Protein AF-A0A914K2A3-F1 (afdb_monomer)

pLDDT: mean 73.31, std 17.25, range [40.5, 98.62]

Foldseek 3Di:
DDDDDDDDDDDPDDDPDPPDPDDDPDPDDPPDPPDPDPPPPDPDDDDDDDDPDPDDPDPPDDPPPPDPDPPPDDDDPDDDDDDDPPPPDDPPPPPDPPDPPPPPPDDPPPPPPPPPCPPVNVVVVVVVVVVVVVVVVCVVCVVVVVVVVVVVVVVVVVVVVVVVVVVVVCVVPDDPVVVVVVVVVVVVDDQQVQADPVRHHNDQDPPNVDPVCVVVVHDPVPDDPPCVPPDDPVVVVVVVVVVVVCCVVPVDDPDPDDDD

Solvent-accessible surface area (backbone atoms only — not comparable to full-atom values): 17889 Å² total; per-residue (Å²): 138,86,84,84,78,87,82,82,81,80,84,82,76,86,83,80,81,77,83,73,80,82,75,79,79,78,87,76,76,81,84,71,80,86,71,82,81,76,79,79,76,78,79,77,78,84,78,81,90,78,80,87,75,90,83,74,96,63,86,80,79,68,83,77,72,89,64,77,80,81,77,81,73,77,89,66,93,68,85,76,84,80,77,75,84,81,81,78,85,72,88,72,74,82,75,72,79,87,64,78,82,68,79,83,68,72,78,68,85,80,66,79,68,78,82,73,66,51,77,66,54,52,49,50,51,51,51,51,50,52,52,51,54,50,49,57,47,46,67,74,44,40,68,62,52,51,53,50,52,51,51,53,50,52,52,52,51,51,52,52,51,51,54,50,51,50,53,51,48,55,59,74,70,57,50,69,68,59,53,51,51,54,50,51,49,61,70,67,55,58,69,74,82,43,40,38,98,85,71,45,81,50,72,82,51,79,76,73,78,43,56,69,46,65,75,72,70,47,57,95,85,64,77,77,62,86,62,71,87,56,66,54,73,71,52,43,52,51,50,51,49,53,50,50,53,47,45,69,74,64,50,75,73,75,81,76,80,82,87,127

Sequence (260 aa):
MQRIIPSVARYSGPMIASRIAASTPLNQQPMIPNVPFQQNRIIEPPIPSSSSFPGVNNPIHLPTVDKPVKVYSFPTPDKVVMEAPTILNLIIEKIEPVQPITPINDPNRNVVIPVYAGPRMLTIRRKKMKKHKRRKRFDRDYFKYQKYHRQKKIKAEKLFRAKMNEMMQTLETFDPMEHVKSTIQRAKQEWSTNLTVSGKKKYPHWSELMALEELYGIEPNDYIEKSAGLPDEEIAHQIAQKRQEYLLKYSLKPKSDKTS

Secondary structure (DSSP, 8-state):
-PPPPPP---------------PPP------------------PPPPP-----S-------PPP--S---------SS----PPP---S---------------PPP-TT--------HHHHHHHHHHHHHHHHHHHHHHTHHHHHHHHHHHHHHHHHHHHHHHHHHHHHHHT--HHHHHHHHHHHHH--GGGGB-TTSSB-PPPHHHHS-HHHHHT--TTS---TTTTSPPHHHHHHHHHHHHHHHHHHSPPP------

Mean predicted aligned error: 23.3 Å

Radius of gyration: 47.18 Å; Cα contacts (8 Å, |Δi|>4): 22; chains: 1; bounding box: 108×109×98 Å

Structure (mmCIF, N/CA/C/O backbone):
data_AF-A0A914K2A3-F1
#
_entry.id   AF-A0A914K2A3-F1
#
loop_
_atom_site.group_PDB
_atom_site.id
_atom_site.type_symbol
_atom_site.label_atom_id
_atom_site.label_alt_id
_atom_site.label_comp_id
_atom_site.label_asym_id
_atom_site.label_entity_id
_atom_site.label_seq_id
_atom_site.pdbx_PDB_ins_code
_atom_site.Cartn_x
_atom_site.Cartn_y
_atom_site.Cartn_z
_atom_site.occupancy
_atom_site.B_iso_or_equiv
_atom_site.auth_seq_id
_atom_site.auth_comp_id
_atom_site.auth_asym_id
_atom_site.auth_atom_id
_atom_site.pdbx_PDB_model_num
ATOM 1 N N . MET A 1 1 ? 38.277 44.915 -5.604 1.00 48.03 1 MET A N 1
ATOM 2 C CA . MET A 1 1 ? 37.321 44.128 -4.792 1.00 48.03 1 MET A CA 1
ATOM 3 C C . MET A 1 1 ? 37.715 42.656 -4.853 1.00 48.03 1 MET A C 1
ATOM 5 O O . MET A 1 1 ? 37.348 41.967 -5.796 1.00 48.03 1 MET A O 1
ATOM 9 N N . GLN A 1 2 ? 38.547 42.201 -3.914 1.00 40.50 2 GLN A N 1
ATOM 10 C CA . GLN A 1 2 ? 39.019 40.812 -3.857 1.00 40.50 2 GLN A CA 1
ATOM 11 C C . GLN A 1 2 ? 38.007 39.966 -3.070 1.00 40.50 2 GLN A C 1
ATOM 13 O O . GLN A 1 2 ? 37.587 40.358 -1.984 1.00 40.50 2 GLN A O 1
ATOM 18 N N . ARG A 1 3 ? 37.569 38.840 -3.646 1.00 48.09 3 ARG A N 1
ATOM 19 C CA . ARG A 1 3 ? 36.612 37.917 -3.020 1.00 48.09 3 ARG A CA 1
ATOM 20 C C . ARG A 1 3 ? 37.365 36.923 -2.139 1.00 48.09 3 ARG A C 1
ATOM 22 O O . ARG A 1 3 ? 38.180 36.151 -2.632 1.00 48.09 3 ARG A O 1
ATOM 29 N N . ILE A 1 4 ? 37.060 36.954 -0.847 1.00 54.22 4 ILE A N 1
ATOM 30 C CA . ILE A 1 4 ? 37.539 36.014 0.168 1.00 54.22 4 ILE A CA 1
ATOM 31 C C . ILE A 1 4 ? 36.741 34.709 0.020 1.00 54.22 4 ILE A C 1
ATOM 33 O O . ILE A 1 4 ? 35.512 34.724 0.063 1.00 54.22 4 ILE A O 1
ATOM 37 N N . ILE A 1 5 ? 37.433 33.586 -0.176 1.00 52.53 5 ILE A N 1
ATOM 38 C CA . ILE A 1 5 ? 36.847 32.237 -0.191 1.00 52.53 5 ILE A CA 1
ATOM 39 C C . ILE A 1 5 ? 36.978 31.658 1.227 1.00 52.53 5 ILE A C 1
ATOM 41 O O . ILE A 1 5 ? 38.092 31.652 1.754 1.00 52.53 5 ILE A O 1
ATOM 45 N N . PRO A 1 6 ? 35.905 31.156 1.867 1.00 56.41 6 PRO A N 1
ATOM 46 C CA . PRO A 1 6 ? 36.026 30.531 3.176 1.00 56.41 6 PRO A CA 1
ATOM 47 C C . PRO A 1 6 ? 36.656 29.134 3.072 1.00 56.41 6 PRO A C 1
ATOM 49 O O . PRO A 1 6 ? 36.220 28.271 2.310 1.00 56.41 6 PRO A O 1
ATOM 52 N N . SER A 1 7 ? 37.699 28.936 3.877 1.00 53.06 7 SER A N 1
ATOM 53 C CA . SER A 1 7 ? 38.401 27.675 4.111 1.00 53.06 7 SER A CA 1
ATOM 54 C C . SER A 1 7 ? 37.490 26.673 4.829 1.00 53.06 7 SER A C 1
ATOM 56 O O . SER A 1 7 ? 36.995 26.940 5.923 1.00 53.06 7 SER A O 1
ATOM 58 N N . VAL A 1 8 ? 37.268 25.507 4.218 1.00 56.03 8 VAL A N 1
ATOM 59 C CA . VAL A 1 8 ? 36.533 24.391 4.828 1.00 56.03 8 VAL A CA 1
ATOM 60 C C . VAL A 1 8 ? 37.497 23.604 5.715 1.00 56.03 8 VAL A C 1
ATOM 62 O O . VAL A 1 8 ? 38.322 22.828 5.226 1.00 56.03 8 VAL A O 1
ATOM 65 N N . ALA A 1 9 ? 37.388 23.804 7.027 1.00 50.78 9 ALA A N 1
ATOM 66 C CA . ALA A 1 9 ? 38.114 23.037 8.030 1.00 50.78 9 ALA A CA 1
ATOM 67 C C . ALA A 1 9 ? 37.694 21.556 7.980 1.00 50.78 9 ALA A C 1
ATOM 69 O O . ALA A 1 9 ? 36.541 21.203 8.232 1.00 50.78 9 ALA A O 1
ATOM 70 N N . ARG A 1 10 ? 38.641 20.672 7.650 1.00 48.97 10 ARG A N 1
ATOM 71 C CA . ARG A 1 10 ? 38.468 19.218 7.754 1.00 48.97 10 ARG A CA 1
ATOM 72 C C . ARG A 1 10 ? 38.681 18.815 9.211 1.00 48.97 10 ARG A C 1
ATOM 74 O O . ARG A 1 10 ? 39.816 18.740 9.669 1.00 48.97 10 ARG A O 1
ATOM 81 N N . TYR A 1 11 ? 37.597 18.543 9.930 1.00 49.47 11 TYR A N 1
ATOM 82 C CA . TYR A 1 11 ? 37.664 17.889 11.235 1.00 49.47 11 TYR A CA 1
ATOM 83 C C . TYR A 1 11 ? 38.095 16.426 11.051 1.00 49.47 11 TYR A C 1
ATOM 85 O O . TYR A 1 11 ? 37.326 15.583 10.592 1.00 49.47 11 TYR A O 1
ATOM 93 N N . SER A 1 12 ? 39.347 16.138 11.400 1.00 52.47 12 SER A N 1
ATOM 94 C CA . SER A 1 12 ? 39.877 14.791 11.615 1.00 52.47 12 SER A CA 1
ATOM 95 C C . SER A 1 12 ? 39.600 14.400 13.067 1.00 52.47 12 SER A C 1
ATOM 97 O O . SER A 1 12 ? 40.380 14.728 13.958 1.00 52.47 12 SER A O 1
ATOM 99 N N . GLY A 1 13 ? 38.469 13.741 13.319 1.00 56.50 13 GLY A N 1
ATOM 100 C CA . GLY A 1 13 ? 38.180 13.142 14.623 1.00 56.50 13 GLY A CA 1
ATOM 101 C C . GLY A 1 13 ? 38.963 11.834 14.834 1.00 56.50 13 GLY A C 1
ATOM 102 O O . GLY A 1 13 ? 39.158 11.090 13.869 1.00 56.50 13 GLY A O 1
ATOM 103 N N . PRO A 1 14 ? 39.412 11.525 16.064 1.00 54.81 14 PRO A N 1
ATOM 104 C CA . PRO A 1 14 ? 40.130 10.289 16.362 1.00 54.81 14 PRO A CA 1
ATOM 105 C C . PRO A 1 14 ? 39.207 9.063 16.261 1.00 54.81 14 PRO A C 1
ATOM 107 O O . PRO A 1 14 ? 38.157 8.989 16.898 1.00 54.81 14 PRO A O 1
ATOM 110 N N . MET A 1 15 ? 39.629 8.082 15.460 1.00 47.62 15 MET A N 1
ATOM 111 C CA . MET A 1 15 ? 39.035 6.746 15.378 1.00 47.62 15 MET A CA 1
ATOM 112 C C . MET A 1 15 ? 39.287 5.995 16.691 1.00 47.62 15 MET A C 1
ATOM 114 O O . MET A 1 15 ? 40.363 5.437 16.902 1.00 47.62 15 MET A O 1
ATOM 118 N N . ILE A 1 16 ? 38.293 5.962 17.577 1.00 51.97 16 ILE A N 1
ATOM 119 C CA . ILE A 1 16 ? 38.290 5.055 18.727 1.00 51.97 16 ILE A CA 1
ATOM 120 C C . ILE A 1 16 ? 37.972 3.654 18.195 1.00 51.97 16 ILE A C 1
ATOM 122 O O . ILE A 1 16 ? 36.828 3.330 17.877 1.00 51.97 16 ILE A O 1
ATOM 126 N N . ALA A 1 17 ? 39.008 2.828 18.062 1.00 49.53 17 ALA A N 1
ATOM 127 C CA . ALA A 1 17 ? 38.882 1.415 17.744 1.00 49.53 17 ALA A CA 1
ATOM 128 C C . ALA A 1 17 ? 38.359 0.654 18.973 1.00 49.53 17 ALA A C 1
ATOM 130 O O . ALA A 1 17 ? 39.128 0.217 19.829 1.00 49.53 17 ALA A O 1
ATOM 131 N N . SER A 1 18 ? 37.042 0.478 19.068 1.00 50.53 18 SER A N 1
ATOM 132 C CA . SER A 1 18 ? 36.443 -0.477 19.997 1.00 50.53 18 SER A CA 1
ATOM 133 C C . SER A 1 18 ? 36.686 -1.901 19.483 1.00 50.53 18 SER A C 1
ATOM 135 O O . SER A 1 18 ? 36.035 -2.389 18.560 1.00 50.53 18 SER A O 1
ATOM 137 N N . ARG A 1 19 ? 37.665 -2.583 20.090 1.00 45.19 19 ARG A N 1
ATOM 138 C CA . ARG A 1 19 ? 37.819 -4.041 20.005 1.00 45.19 19 ARG A CA 1
ATOM 139 C C . ARG A 1 19 ? 36.592 -4.691 20.643 1.00 45.19 19 ARG A C 1
ATOM 141 O O . ARG A 1 19 ? 36.526 -4.837 21.858 1.00 45.19 19 ARG A O 1
ATOM 148 N N . ILE A 1 20 ? 35.627 -5.088 19.823 1.00 51.78 20 ILE A N 1
ATOM 149 C CA . ILE A 1 20 ? 34.597 -6.043 20.227 1.00 51.78 20 ILE A CA 1
ATOM 150 C C . ILE A 1 20 ? 35.220 -7.428 20.060 1.00 51.78 20 ILE A C 1
ATOM 152 O O . ILE A 1 20 ? 35.544 -7.844 18.947 1.00 51.78 20 ILE A O 1
ATOM 156 N N . ALA A 1 21 ? 35.448 -8.103 21.185 1.00 45.72 21 ALA A N 1
ATOM 157 C CA . ALA A 1 21 ? 35.833 -9.503 21.216 1.00 45.72 21 ALA A CA 1
ATOM 158 C C . ALA A 1 21 ? 34.795 -10.322 20.436 1.00 45.72 21 ALA A C 1
ATOM 160 O O . ALA A 1 21 ? 33.598 -10.253 20.715 1.00 45.72 21 ALA A O 1
ATOM 161 N N . ALA A 1 22 ? 35.256 -11.063 19.431 1.00 43.94 22 ALA A N 1
ATOM 162 C CA . ALA A 1 22 ? 34.427 -11.985 18.677 1.00 43.94 22 ALA A CA 1
ATOM 163 C C . ALA A 1 22 ? 34.016 -13.142 19.598 1.00 43.94 22 ALA A C 1
ATOM 165 O O . ALA A 1 22 ? 34.792 -14.066 19.829 1.00 43.94 22 ALA A O 1
ATOM 166 N N . SER A 1 23 ? 32.799 -13.082 20.138 1.00 52.91 23 SER A N 1
ATOM 167 C CA . SER A 1 23 ? 32.126 -14.265 20.655 1.00 52.91 23 SER A CA 1
ATOM 168 C C . SER A 1 23 ? 31.687 -15.112 19.463 1.00 52.91 23 SER A C 1
ATOM 170 O O . SER A 1 23 ? 30.941 -14.683 18.582 1.00 52.91 23 SER A O 1
ATOM 172 N N . THR A 1 24 ? 32.227 -16.321 19.405 1.00 62.53 24 THR A N 1
ATOM 173 C CA . THR A 1 24 ? 31.895 -17.361 18.438 1.00 62.53 24 THR A CA 1
ATOM 174 C C . THR A 1 24 ? 30.378 -17.599 18.433 1.00 62.53 24 THR A C 1
ATOM 176 O O . THR A 1 24 ? 29.827 -17.930 19.485 1.00 62.53 24 THR A O 1
ATOM 179 N N . PRO A 1 25 ? 29.665 -17.459 17.300 1.00 53.22 25 PRO A N 1
ATOM 180 C CA . PRO A 1 25 ? 28.264 -17.847 17.250 1.00 53.22 25 PRO A CA 1
ATOM 181 C C . PRO A 1 25 ? 28.166 -19.375 17.284 1.00 53.22 25 PRO A C 1
ATOM 183 O O . PRO A 1 25 ? 28.651 -20.071 16.391 1.00 53.22 25 PRO A O 1
ATOM 186 N N . LEU A 1 26 ? 27.532 -19.887 18.339 1.00 52.94 26 LEU A N 1
ATOM 187 C CA . LEU A 1 26 ? 27.106 -21.274 18.467 1.00 52.94 26 LEU A CA 1
ATOM 188 C C . LEU A 1 26 ? 26.224 -21.629 17.259 1.00 52.94 26 LEU A C 1
ATOM 190 O O . LEU A 1 26 ? 25.154 -21.053 17.060 1.00 52.94 26 LEU A O 1
ATOM 194 N N . ASN A 1 27 ? 26.708 -22.557 16.436 1.00 55.44 27 ASN A N 1
ATOM 195 C CA . ASN A 1 27 ? 26.042 -23.081 15.249 1.00 55.44 27 ASN A CA 1
ATOM 196 C C . ASN A 1 27 ? 24.817 -23.917 15.659 1.00 55.44 27 ASN A C 1
ATOM 198 O O . ASN A 1 27 ? 24.881 -25.142 15.725 1.00 55.44 27 ASN A O 1
ATOM 202 N N . GLN A 1 28 ? 23.704 -23.254 15.969 1.00 53.69 28 GLN A N 1
ATOM 203 C CA . GLN A 1 28 ? 22.401 -23.902 16.072 1.00 53.69 28 GLN A CA 1
ATOM 204 C C . GLN A 1 28 ? 21.808 -23.996 14.666 1.00 53.69 28 GLN A C 1
ATOM 206 O O . GLN A 1 28 ? 21.237 -23.043 14.134 1.00 53.69 28 GLN A O 1
ATOM 211 N N . GLN A 1 29 ? 21.991 -25.158 14.042 1.00 63.22 29 GLN A N 1
ATOM 212 C CA . GLN A 1 29 ? 21.246 -25.539 12.848 1.00 63.22 29 GLN A CA 1
ATOM 213 C C . GLN A 1 29 ? 19.747 -25.552 13.191 1.00 63.22 29 GLN A C 1
ATOM 215 O O . GLN A 1 29 ? 19.367 -26.174 14.187 1.00 63.22 29 GLN A O 1
ATOM 220 N N . PRO A 1 30 ? 18.872 -24.908 12.400 1.00 56.69 30 PRO A N 1
ATOM 221 C CA . PRO A 1 30 ? 17.440 -25.079 12.573 1.00 56.69 30 PRO A CA 1
ATOM 222 C C . PRO A 1 30 ? 17.082 -26.528 12.227 1.00 56.69 30 PRO A C 1
ATOM 224 O O . PRO A 1 30 ? 17.201 -26.954 11.078 1.00 56.69 30 PRO A O 1
ATOM 227 N N . MET A 1 31 ? 16.651 -27.289 13.234 1.00 46.38 31 MET A N 1
ATOM 228 C CA . MET A 1 31 ? 16.014 -28.592 13.061 1.00 46.38 31 MET A CA 1
ATOM 229 C C . MET A 1 31 ? 14.707 -28.383 12.293 1.00 46.38 31 MET A C 1
ATOM 231 O O . MET A 1 31 ? 13.667 -28.078 12.871 1.00 46.38 31 MET A O 1
ATOM 235 N N . ILE A 1 32 ? 14.767 -28.495 10.969 1.00 58.53 32 ILE A N 1
ATOM 236 C CA . ILE A 1 32 ? 13.571 -28.610 10.139 1.00 58.53 32 ILE A CA 1
ATOM 237 C C . ILE A 1 32 ? 13.022 -30.025 10.378 1.00 58.53 32 ILE A C 1
ATOM 239 O O . ILE A 1 32 ? 13.755 -30.989 10.139 1.00 58.53 32 ILE A O 1
ATOM 243 N N . PRO A 1 33 ? 11.773 -30.195 10.846 1.00 57.12 33 PRO A N 1
ATOM 244 C CA . PRO A 1 33 ? 11.170 -31.515 10.923 1.00 57.12 33 PRO A CA 1
ATOM 245 C C . PRO A 1 33 ? 11.050 -32.098 9.510 1.00 57.12 33 PRO A C 1
ATOM 247 O O . PRO A 1 33 ? 10.476 -31.485 8.609 1.00 57.12 33 PRO A O 1
ATOM 250 N N . ASN A 1 34 ? 11.626 -33.285 9.327 1.00 59.97 34 ASN A N 1
ATOM 251 C CA . ASN A 1 34 ? 11.532 -34.083 8.113 1.00 59.97 34 ASN A CA 1
ATOM 252 C C . ASN A 1 34 ? 10.078 -34.543 7.934 1.00 59.97 34 ASN A C 1
ATOM 254 O O . ASN A 1 34 ? 9.659 -35.535 8.527 1.00 59.97 34 ASN A O 1
ATOM 258 N N . VAL A 1 35 ? 9.288 -33.793 7.165 1.00 61.09 35 VAL A N 1
ATOM 259 C CA . VAL A 1 35 ? 7.932 -34.206 6.795 1.00 61.09 35 VAL A CA 1
ATOM 260 C C . VAL A 1 35 ? 8.059 -35.157 5.602 1.00 61.09 35 VAL A C 1
ATOM 262 O O . VAL A 1 35 ? 8.525 -34.719 4.546 1.00 61.09 35 VAL A O 1
ATOM 265 N N . PRO A 1 36 ? 7.691 -36.446 5.722 1.00 55.69 36 PRO A N 1
ATOM 266 C CA . PRO A 1 36 ? 7.741 -37.361 4.594 1.00 55.69 36 PRO A CA 1
ATOM 267 C C . PRO A 1 36 ? 6.800 -36.859 3.497 1.00 55.69 36 PRO A C 1
ATOM 269 O O . PRO A 1 36 ? 5.596 -36.700 3.698 1.00 55.69 36 PRO A O 1
ATOM 272 N N . PHE A 1 37 ? 7.379 -36.589 2.330 1.00 49.50 37 PHE A N 1
ATOM 273 C CA . PHE A 1 37 ? 6.668 -36.205 1.120 1.00 49.50 37 PHE A CA 1
ATOM 274 C C . PHE A 1 37 ? 5.779 -37.376 0.682 1.00 49.50 37 PHE A C 1
ATOM 276 O O . PHE A 1 37 ? 6.250 -38.331 0.064 1.00 49.50 37 PHE A O 1
ATOM 283 N N . GLN A 1 38 ? 4.495 -37.331 1.040 1.00 58.59 38 GLN A N 1
ATOM 284 C CA . GLN A 1 38 ? 3.524 -38.301 0.552 1.00 58.59 38 GLN A CA 1
ATOM 285 C C . GLN A 1 38 ? 3.292 -38.046 -0.938 1.00 58.59 38 GLN A C 1
ATOM 287 O O . GLN A 1 38 ? 2.712 -37.038 -1.343 1.00 58.59 38 GLN A O 1
ATOM 292 N N . GLN A 1 39 ? 3.795 -38.959 -1.766 1.00 58.12 39 GLN A N 1
ATOM 293 C CA . GLN A 1 39 ? 3.470 -39.013 -3.182 1.00 58.12 39 GLN A CA 1
ATOM 294 C C . GLN A 1 39 ? 1.996 -39.400 -3.312 1.00 58.12 39 GLN A C 1
ATOM 296 O O . GLN A 1 39 ? 1.650 -40.581 -3.307 1.00 58.12 39 GLN A O 1
ATOM 301 N N . ASN A 1 40 ? 1.126 -38.400 -3.428 1.00 54.12 40 ASN A N 1
ATOM 302 C CA . ASN A 1 40 ? -0.243 -38.607 -3.874 1.00 54.12 40 ASN A CA 1
ATOM 303 C C . ASN A 1 40 ? -0.185 -39.222 -5.277 1.00 54.12 40 ASN A C 1
ATOM 305 O O . ASN A 1 40 ? 0.080 -38.529 -6.261 1.00 54.12 40 ASN A O 1
ATOM 309 N N . ARG A 1 41 ? -0.385 -40.542 -5.361 1.00 48.75 41 ARG A N 1
ATOM 310 C CA . ARG A 1 41 ? -0.614 -41.241 -6.624 1.00 48.75 41 ARG A CA 1
ATOM 311 C C . ARG A 1 41 ? -1.894 -40.674 -7.223 1.00 48.75 41 ARG A C 1
ATOM 313 O O . ARG A 1 41 ? -2.982 -40.904 -6.705 1.00 48.75 41 ARG A O 1
ATOM 320 N N . ILE A 1 42 ? -1.744 -39.909 -8.296 1.00 53.16 42 ILE A N 1
ATOM 321 C CA . ILE A 1 42 ? -2.852 -39.535 -9.166 1.00 53.16 42 ILE A CA 1
ATOM 322 C C . ILE A 1 42 ? -3.362 -40.849 -9.762 1.00 53.16 42 ILE A C 1
ATOM 324 O O . ILE A 1 42 ? -2.646 -41.520 -10.499 1.00 53.16 42 ILE A O 1
ATOM 328 N N . ILE A 1 43 ? -4.563 -41.254 -9.360 1.00 58.19 43 ILE A N 1
ATOM 329 C CA . ILE A 1 43 ? -5.281 -42.369 -9.971 1.00 58.19 43 ILE A CA 1
ATOM 330 C C . ILE A 1 43 ? -5.751 -41.851 -11.331 1.00 58.19 43 ILE A C 1
ATOM 332 O O . ILE A 1 43 ? -6.657 -41.022 -11.397 1.00 58.19 43 ILE A O 1
ATOM 336 N N . GLU A 1 44 ? -5.086 -42.271 -12.405 1.00 59.09 44 GLU A N 1
ATOM 337 C CA . GLU A 1 44 ? -5.575 -42.011 -13.758 1.00 59.09 44 GLU A CA 1
ATOM 338 C C . GLU A 1 44 ? -6.864 -42.819 -13.991 1.00 59.09 44 GLU A C 1
ATOM 340 O O . GLU A 1 44 ? -6.910 -44.007 -13.651 1.00 59.09 44 GLU A O 1
ATOM 345 N N . PRO A 1 45 ? -7.932 -42.206 -14.531 1.00 69.56 45 PRO A N 1
ATOM 346 C CA . PRO A 1 45 ? -9.147 -42.934 -14.863 1.00 69.56 45 PRO A CA 1
ATOM 347 C C . PRO A 1 45 ? -8.890 -43.911 -16.025 1.00 69.56 45 PRO A C 1
ATOM 349 O O . PRO A 1 45 ? -8.103 -43.603 -16.924 1.00 69.56 45 PRO A O 1
ATOM 352 N N . PRO A 1 46 ? -9.561 -45.077 -16.044 1.00 61.56 46 PRO A N 1
ATOM 353 C CA . PRO A 1 46 ? -9.387 -46.065 -17.099 1.00 61.56 46 PRO A CA 1
ATOM 354 C C . PRO A 1 46 ? -9.810 -45.489 -18.454 1.00 61.56 46 PRO A C 1
ATOM 356 O O . PRO A 1 46 ? -10.922 -44.988 -18.622 1.00 61.56 46 PRO A O 1
ATOM 359 N N . ILE A 1 47 ? -8.902 -45.575 -19.425 1.00 59.62 47 ILE A N 1
ATOM 360 C CA . ILE A 1 47 ? -9.147 -45.219 -20.822 1.00 59.62 47 ILE A CA 1
ATOM 361 C C . ILE A 1 47 ? -10.213 -46.184 -21.371 1.00 59.62 47 ILE A C 1
ATOM 363 O O . ILE A 1 47 ? -10.001 -47.398 -21.309 1.00 59.62 47 ILE A O 1
ATOM 367 N N . PRO A 1 48 ? -11.345 -45.701 -21.915 1.00 55.78 48 PRO A N 1
ATOM 368 C CA . PRO A 1 48 ? -12.322 -46.572 -22.547 1.00 55.78 48 PRO A CA 1
ATOM 369 C C . PRO A 1 48 ? -11.736 -47.165 -23.833 1.00 55.78 48 PRO A C 1
ATOM 371 O O . PRO A 1 48 ? -11.425 -46.465 -24.797 1.00 55.78 48 PRO A O 1
ATOM 374 N N . SER A 1 49 ? -11.608 -48.485 -23.846 1.00 54.81 49 SER A N 1
ATOM 375 C CA . SER A 1 49 ? -11.342 -49.289 -25.028 1.00 54.81 49 SER A CA 1
ATOM 376 C C . SER A 1 49 ? -12.579 -49.314 -25.928 1.00 54.81 49 SER A C 1
ATOM 378 O O . SER A 1 49 ? -13.488 -50.107 -25.720 1.00 54.81 49 SER A O 1
ATOM 380 N N . SER A 1 50 ? -12.629 -48.461 -26.953 1.00 54.16 50 SER A N 1
ATOM 381 C CA . SER A 1 50 ? -13.327 -48.791 -28.207 1.00 54.16 50 SER A CA 1
ATOM 382 C C . SER A 1 50 ? -13.044 -47.779 -29.317 1.00 54.16 50 SER A C 1
ATOM 384 O O . SER A 1 50 ? -13.287 -46.583 -29.200 1.00 54.16 50 SER A O 1
ATOM 386 N N . SER A 1 51 ? -12.553 -48.282 -30.442 1.00 47.72 51 SER A N 1
ATOM 387 C CA . SER A 1 51 ? -13.108 -47.971 -31.764 1.00 47.72 51 SER A CA 1
ATOM 388 C C . SER A 1 51 ? -12.470 -48.924 -32.767 1.00 47.72 51 SER A C 1
ATOM 390 O O . SER A 1 51 ? -11.471 -48.640 -33.420 1.00 47.72 51 SER A O 1
ATOM 392 N N . SER A 1 52 ? -13.060 -50.113 -32.861 1.00 48.84 52 SER A N 1
ATOM 393 C CA . SER A 1 52 ? -12.966 -50.931 -34.062 1.00 48.84 52 SER A CA 1
ATOM 394 C C . SER A 1 52 ? -13.633 -50.153 -35.198 1.00 48.84 52 SER A C 1
ATOM 396 O O . SER A 1 52 ? -14.858 -50.158 -35.321 1.00 48.84 52 SER A O 1
ATOM 398 N N . PHE A 1 53 ? -12.839 -49.440 -35.993 1.00 48.66 53 PHE A N 1
ATOM 399 C CA . PHE A 1 53 ? -13.301 -48.900 -37.264 1.00 48.66 53 PHE A CA 1
ATOM 400 C C . PHE A 1 53 ? -13.528 -50.070 -38.232 1.00 48.66 53 PHE A C 1
ATOM 402 O O . PHE A 1 53 ? -12.590 -50.830 -38.488 1.00 48.66 53 PHE A O 1
ATOM 409 N N . PRO A 1 54 ? -14.745 -50.258 -38.769 1.00 47.22 54 PRO A N 1
ATOM 410 C CA . PRO A 1 54 ? -14.971 -51.250 -39.801 1.00 47.22 54 PRO A CA 1
ATOM 411 C C . PRO A 1 54 ? -14.404 -50.719 -41.121 1.00 47.22 54 PRO A C 1
ATOM 413 O O . PRO A 1 54 ? -14.907 -49.746 -41.677 1.00 47.22 54 PRO A O 1
ATOM 416 N N . GLY A 1 55 ? -13.363 -51.383 -41.624 1.00 57.97 55 GLY A N 1
ATOM 417 C CA . GLY A 1 55 ? -12.972 -51.291 -43.029 1.00 57.97 55 GLY A CA 1
ATOM 418 C C . GLY A 1 55 ? -11.662 -50.570 -43.320 1.00 57.97 55 GLY A C 1
ATOM 419 O O . GLY A 1 55 ? -11.692 -49.530 -43.956 1.00 57.97 55 GLY A O 1
ATOM 420 N N . VAL A 1 56 ? -10.523 -51.181 -42.967 1.00 51.38 56 VAL A N 1
ATOM 421 C CA . VAL A 1 56 ? -9.287 -51.146 -43.780 1.00 51.38 56 VAL A CA 1
ATOM 422 C C . VAL A 1 56 ? -8.498 -52.439 -43.507 1.00 51.38 56 VAL A C 1
ATOM 424 O O . VAL A 1 56 ? -7.567 -52.459 -42.710 1.00 51.38 56 VAL A O 1
ATOM 427 N N . ASN A 1 57 ? -8.866 -53.545 -44.160 1.00 54.53 57 ASN A N 1
ATOM 428 C CA . ASN A 1 57 ? -8.065 -54.780 -44.174 1.00 54.53 57 ASN A CA 1
ATOM 429 C C . ASN A 1 57 ? -6.959 -54.700 -45.237 1.00 54.53 57 ASN A C 1
ATOM 431 O O . ASN A 1 57 ? -6.861 -55.567 -46.097 1.00 54.53 57 ASN A O 1
ATOM 435 N N . ASN A 1 58 ? -6.129 -53.659 -45.182 1.00 61.00 58 ASN A N 1
ATOM 436 C CA . ASN A 1 58 ? -4.874 -53.630 -45.926 1.00 61.00 58 ASN A CA 1
ATOM 437 C C . ASN A 1 58 ? -3.738 -53.551 -44.904 1.00 61.00 58 ASN A C 1
ATOM 439 O O . ASN A 1 58 ? -3.628 -52.529 -44.220 1.00 61.00 58 ASN A O 1
ATOM 443 N N . PRO A 1 59 ? -2.902 -54.595 -44.757 1.00 66.06 59 PRO A N 1
ATOM 444 C CA . PRO A 1 59 ? -1.721 -54.500 -43.915 1.00 66.06 59 PRO A CA 1
ATOM 445 C C . PRO A 1 59 ? -0.808 -53.418 -44.497 1.00 66.06 59 PRO A C 1
ATOM 447 O O . PRO A 1 59 ? -0.280 -53.548 -45.601 1.00 66.06 59 PRO A O 1
ATOM 450 N N . ILE A 1 60 ? -0.650 -52.319 -43.761 1.00 63.19 60 ILE A N 1
ATOM 451 C CA . ILE A 1 60 ? 0.323 -51.278 -44.081 1.00 63.19 60 ILE A CA 1
ATOM 452 C C . ILE A 1 60 ? 1.707 -51.902 -43.880 1.00 63.19 60 ILE A C 1
ATOM 454 O O . ILE A 1 60 ? 2.203 -51.997 -42.758 1.00 63.19 60 ILE A O 1
ATOM 458 N N . HIS A 1 61 ? 2.325 -52.356 -44.969 1.00 60.03 61 HIS A N 1
ATOM 459 C CA . HIS A 1 61 ? 3.732 -52.734 -44.979 1.00 60.03 61 HIS A CA 1
ATOM 460 C C . HIS A 1 61 ? 4.575 -51.460 -44.893 1.00 60.03 61 HIS A C 1
ATOM 462 O O . HIS A 1 61 ? 4.773 -50.745 -45.874 1.00 60.03 61 HIS A O 1
ATOM 468 N N . LEU A 1 62 ? 5.048 -51.157 -43.687 1.00 64.31 62 LEU A N 1
ATOM 469 C CA . LEU A 1 62 ? 6.098 -50.166 -43.484 1.00 64.31 62 LEU A CA 1
ATOM 470 C C . LEU A 1 62 ? 7.395 -50.701 -44.116 1.00 64.31 62 LEU A C 1
ATOM 472 O O . LEU A 1 62 ? 7.684 -51.890 -43.952 1.00 64.31 62 LEU A O 1
ATOM 476 N N . PRO A 1 63 ? 8.184 -49.865 -44.814 1.00 67.19 63 PRO A N 1
ATOM 477 C CA . PRO A 1 63 ? 9.488 -50.282 -45.311 1.00 67.19 63 PRO A CA 1
ATOM 478 C C . PRO A 1 63 ? 10.333 -50.738 -44.122 1.00 67.19 63 PRO A C 1
ATOM 480 O O . PRO A 1 63 ? 10.563 -49.976 -43.177 1.00 67.19 63 PRO A O 1
ATOM 483 N N . THR A 1 64 ? 10.746 -52.004 -44.146 1.00 60.59 64 THR A N 1
ATOM 484 C CA . THR A 1 64 ? 11.642 -52.568 -43.143 1.00 60.59 64 THR A CA 1
ATOM 485 C C . THR A 1 64 ? 12.916 -51.737 -43.161 1.00 60.59 64 THR A C 1
ATOM 487 O O . THR A 1 64 ? 13.558 -51.559 -44.192 1.00 60.59 64 THR A O 1
ATOM 490 N N . VAL A 1 65 ? 13.243 -51.123 -42.029 1.00 58.72 65 VAL A N 1
ATOM 491 C CA . VAL A 1 65 ? 14.498 -50.397 -41.890 1.00 58.72 65 VAL A CA 1
ATOM 492 C C . VAL A 1 65 ? 15.598 -51.455 -41.847 1.00 58.72 65 VAL A C 1
ATOM 494 O O . VAL A 1 65 ? 15.839 -52.034 -40.795 1.00 58.72 65 VAL A O 1
ATOM 497 N N . ASP A 1 66 ? 16.287 -51.682 -42.968 1.00 61.31 66 ASP A N 1
ATOM 498 C CA . ASP A 1 66 ? 17.439 -52.601 -43.099 1.00 61.31 66 ASP A CA 1
ATOM 499 C C . ASP A 1 66 ? 18.667 -52.182 -42.266 1.00 61.31 66 ASP A C 1
ATOM 501 O O . ASP A 1 66 ? 19.774 -52.694 -42.429 1.00 61.31 66 ASP A O 1
ATOM 505 N N . LYS A 1 67 ? 18.513 -51.206 -41.367 1.00 64.44 67 LYS A N 1
ATOM 506 C CA . LYS A 1 67 ? 19.586 -50.789 -40.473 1.00 64.44 67 LYS A CA 1
ATOM 507 C C . LYS A 1 67 ? 19.524 -51.689 -39.246 1.00 64.44 67 LYS A C 1
ATOM 509 O O . LYS A 1 67 ? 18.534 -51.601 -38.515 1.00 64.44 67 LYS A O 1
ATOM 514 N N . PRO A 1 68 ? 20.555 -52.510 -38.975 1.00 65.50 68 PRO A N 1
ATOM 515 C CA . PRO A 1 68 ? 20.600 -53.247 -37.726 1.00 65.50 68 PRO A CA 1
ATOM 516 C C . PRO A 1 68 ? 20.470 -52.235 -36.588 1.00 65.50 68 PRO A C 1
ATOM 518 O O . PRO A 1 68 ? 21.121 -51.183 -36.599 1.00 65.50 68 PRO A O 1
ATOM 521 N N . VAL A 1 69 ? 19.571 -52.524 -35.644 1.00 64.25 69 VAL A N 1
ATOM 522 C CA . VAL A 1 69 ? 19.380 -51.721 -34.437 1.00 64.25 69 VAL A CA 1
ATOM 523 C C . VAL A 1 69 ? 20.757 -51.521 -33.823 1.00 64.25 69 VAL A C 1
ATOM 525 O O . VAL A 1 69 ? 21.412 -52.479 -33.419 1.00 64.25 69 VAL A O 1
ATOM 528 N N . LYS A 1 70 ? 21.233 -50.275 -33.808 1.00 64.19 70 LYS A N 1
ATOM 529 C CA . LYS A 1 70 ? 22.513 -49.944 -33.197 1.00 64.19 70 LYS A CA 1
ATOM 530 C C . LYS A 1 70 ? 22.311 -50.053 -31.691 1.00 64.19 70 LYS A C 1
ATOM 532 O O . LYS A 1 70 ? 21.864 -49.106 -31.048 1.00 64.19 70 LYS A O 1
ATOM 537 N N . VAL A 1 71 ? 22.544 -51.249 -31.155 1.00 65.38 71 VAL A N 1
ATOM 538 C CA . VAL A 1 71 ? 22.500 -51.511 -29.720 1.00 65.38 71 VAL A CA 1
ATOM 539 C C . VAL A 1 71 ? 23.670 -50.751 -29.110 1.00 65.38 71 VAL A C 1
ATOM 541 O O . VAL A 1 71 ? 24.824 -51.154 -29.220 1.00 65.38 71 VAL A O 1
ATOM 544 N N . TYR A 1 72 ? 23.377 -49.597 -28.519 1.00 66.00 72 TYR A N 1
ATOM 545 C CA . TYR A 1 72 ? 24.339 -48.874 -27.702 1.00 66.00 72 TYR A CA 1
ATOM 546 C C . TYR A 1 72 ? 24.454 -49.608 -26.366 1.00 66.00 72 TYR A C 1
ATOM 548 O O . TYR A 1 72 ? 23.691 -49.347 -25.439 1.00 66.00 72 TYR A O 1
ATOM 556 N N . SER A 1 73 ? 25.380 -50.561 -26.279 1.00 72.00 73 SER A N 1
ATOM 557 C CA . SER A 1 73 ? 25.792 -51.115 -24.992 1.00 72.00 73 SER A CA 1
ATOM 558 C C . SER A 1 73 ? 26.614 -50.070 -24.238 1.00 72.00 73 SER A C 1
ATOM 560 O O . SER A 1 73 ? 27.474 -49.400 -24.815 1.00 72.00 73 SER A O 1
ATOM 562 N N . PHE A 1 74 ? 26.347 -49.922 -22.942 1.00 66.62 74 PHE A N 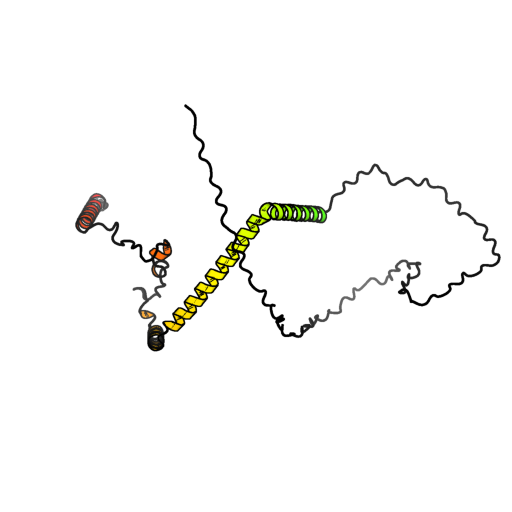1
ATOM 563 C CA . PHE A 1 74 ? 27.177 -49.110 -22.057 1.00 66.62 74 PHE A CA 1
ATOM 564 C C . PHE A 1 74 ? 28.627 -49.629 -22.061 1.00 66.62 74 PHE A C 1
ATOM 566 O O . PHE A 1 74 ? 28.829 -50.834 -22.212 1.00 66.62 74 PHE A O 1
ATOM 573 N N . PRO A 1 75 ? 29.637 -48.751 -21.913 1.00 68.50 75 PRO A N 1
ATOM 574 C CA . PRO A 1 75 ? 31.031 -49.173 -21.870 1.00 68.50 75 PRO A CA 1
ATOM 575 C C . PRO A 1 75 ? 31.266 -50.061 -20.642 1.00 68.50 75 PRO A C 1
ATOM 577 O O . PRO A 1 75 ? 31.208 -49.593 -19.505 1.00 68.50 75 PRO A O 1
ATOM 580 N N . THR A 1 76 ? 31.507 -51.347 -20.874 1.00 67.62 76 THR A N 1
ATOM 581 C CA . THR A 1 76 ? 31.950 -52.297 -19.850 1.00 67.62 76 THR A CA 1
ATOM 582 C C . THR A 1 76 ? 33.412 -51.983 -19.486 1.00 67.62 76 THR A C 1
ATOM 584 O O . THR A 1 76 ? 34.189 -51.639 -20.380 1.00 67.62 76 THR A O 1
ATOM 587 N N . PRO A 1 77 ? 33.820 -52.061 -18.204 1.00 72.25 77 PRO A N 1
ATOM 588 C CA . PRO A 1 77 ? 35.199 -51.774 -17.784 1.00 72.25 77 PRO A CA 1
ATOM 589 C C . PRO A 1 77 ? 36.228 -52.801 -18.290 1.00 72.25 77 PRO A C 1
ATOM 591 O O . PRO A 1 77 ? 37.431 -52.534 -18.249 1.00 72.25 77 PRO A O 1
ATOM 594 N N . ASP A 1 78 ? 35.770 -53.949 -18.786 1.00 72.81 78 ASP A N 1
ATOM 595 C CA . ASP A 1 78 ? 36.630 -55.024 -19.263 1.00 72.81 78 ASP A CA 1
ATOM 596 C C . ASP A 1 78 ? 37.089 -54.772 -20.703 1.00 72.81 78 ASP A C 1
ATOM 598 O O . ASP A 1 78 ? 36.290 -54.579 -21.624 1.00 72.81 78 ASP A O 1
ATOM 602 N N . LYS A 1 79 ? 38.409 -54.783 -20.912 1.00 69.50 79 LYS A N 1
ATOM 603 C CA . LYS A 1 79 ? 39.014 -54.645 -22.240 1.00 69.50 79 LYS A CA 1
ATOM 604 C C . LYS A 1 79 ? 38.863 -55.962 -22.999 1.00 69.50 79 LYS A C 1
ATOM 606 O O . LYS A 1 79 ? 39.647 -56.883 -22.797 1.00 69.50 79 LYS A O 1
ATOM 611 N N . VAL A 1 80 ? 37.880 -56.045 -23.891 1.00 71.00 80 VAL A N 1
ATOM 612 C CA . VAL A 1 80 ? 37.783 -57.155 -24.847 1.00 71.00 80 VAL A CA 1
ATOM 613 C C . VAL A 1 80 ? 38.786 -56.913 -25.975 1.00 71.00 80 VAL A C 1
ATOM 615 O O . VAL A 1 80 ? 38.729 -55.884 -26.651 1.00 71.00 80 VAL A O 1
ATOM 618 N N . VAL A 1 81 ? 39.717 -57.847 -26.177 1.00 72.75 81 VAL A N 1
ATOM 619 C CA . VAL A 1 81 ? 40.602 -57.849 -27.349 1.00 72.75 81 VAL A CA 1
ATOM 620 C C . VAL A 1 81 ? 39.746 -58.226 -28.557 1.00 72.75 81 VAL A C 1
ATOM 622 O O . VAL A 1 81 ? 39.341 -59.374 -28.706 1.00 72.75 81 VAL A O 1
ATOM 625 N N . MET A 1 82 ? 39.399 -57.240 -29.384 1.00 54.53 82 MET A N 1
ATOM 626 C CA . MET A 1 82 ? 38.734 -57.494 -30.659 1.00 54.53 82 MET A CA 1
ATOM 627 C C . MET A 1 82 ? 39.770 -57.977 -31.669 1.00 54.53 82 MET A C 1
ATOM 629 O O . MET A 1 82 ? 40.585 -57.190 -32.150 1.00 54.53 82 MET A O 1
ATOM 633 N N . GLU A 1 83 ? 39.723 -59.260 -32.008 1.00 69.31 83 GLU A N 1
ATOM 634 C CA . GLU A 1 83 ? 40.451 -59.790 -33.156 1.00 69.31 83 GLU A CA 1
ATOM 635 C C . GLU A 1 83 ? 39.659 -59.482 -34.430 1.00 69.31 83 GLU A C 1
ATOM 637 O O . GLU A 1 83 ? 38.482 -59.829 -34.560 1.00 69.31 83 GLU A O 1
ATOM 642 N N . ALA A 1 84 ? 40.286 -58.767 -35.364 1.00 57.66 84 ALA A N 1
ATOM 643 C CA . ALA A 1 84 ? 39.696 -58.541 -36.673 1.00 57.66 84 ALA A CA 1
ATOM 644 C C . ALA A 1 84 ? 39.659 -59.878 -37.437 1.00 57.66 84 ALA A C 1
ATOM 646 O O . ALA A 1 84 ? 40.660 -60.600 -37.427 1.00 57.66 84 ALA A O 1
ATOM 647 N N . PRO A 1 85 ? 38.548 -60.226 -38.114 1.00 62.94 85 PRO A N 1
ATOM 648 C CA . PRO A 1 85 ? 38.498 -61.437 -38.918 1.00 62.94 85 PRO A CA 1
ATOM 649 C C . PRO A 1 85 ? 39.599 -61.367 -39.978 1.00 62.94 85 PRO A C 1
ATOM 651 O O . PRO A 1 85 ? 39.624 -60.464 -40.816 1.00 62.94 85 PRO A O 1
ATOM 654 N N . THR A 1 86 ? 40.543 -62.305 -39.909 1.00 58.69 86 THR A N 1
ATOM 655 C CA . THR A 1 86 ? 41.647 -62.394 -40.865 1.00 58.69 86 THR A CA 1
ATOM 656 C C . THR A 1 86 ? 41.083 -62.955 -42.165 1.00 58.69 86 THR A C 1
ATOM 658 O O . THR A 1 86 ? 40.943 -64.165 -42.330 1.00 58.69 86 THR A O 1
ATOM 661 N N . ILE A 1 87 ? 40.698 -62.069 -43.081 1.00 58.44 87 ILE A N 1
ATOM 662 C CA . ILE A 1 87 ? 40.271 -62.446 -44.430 1.0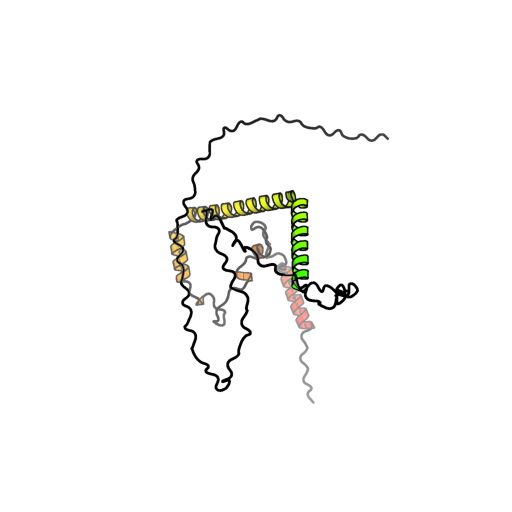0 58.44 87 ILE A CA 1
ATOM 663 C C . ILE A 1 87 ? 41.542 -62.773 -45.220 1.00 58.44 87 ILE A C 1
ATOM 665 O O . ILE A 1 87 ? 42.172 -61.898 -45.811 1.00 58.44 87 ILE A O 1
ATOM 669 N N . LEU A 1 88 ? 41.957 -64.038 -45.174 1.00 55.25 88 LEU A N 1
ATOM 670 C CA . LEU A 1 88 ? 43.022 -64.559 -46.023 1.00 55.25 88 LEU A CA 1
ATOM 671 C C . LEU A 1 88 ? 42.498 -64.676 -47.465 1.00 55.25 88 LEU A C 1
ATOM 673 O O . LEU A 1 88 ? 41.592 -65.454 -47.746 1.00 55.25 88 LEU A O 1
ATOM 677 N N . ASN A 1 89 ? 43.111 -63.910 -48.368 1.00 60.03 89 ASN A N 1
ATOM 678 C CA . ASN A 1 89 ? 43.171 -64.140 -49.815 1.00 60.03 89 ASN A CA 1
ATOM 679 C C . ASN A 1 89 ? 41.843 -64.207 -50.590 1.00 60.03 89 ASN A C 1
ATOM 681 O O . ASN A 1 89 ? 41.640 -65.104 -51.406 1.00 60.03 89 ASN A O 1
ATOM 685 N N . LEU A 1 90 ? 40.990 -63.194 -50.446 1.00 56.06 90 LEU A N 1
ATOM 686 C CA . LEU A 1 90 ? 40.116 -62.803 -51.552 1.00 56.06 90 LEU A CA 1
ATOM 687 C C . LEU A 1 90 ? 40.689 -61.531 -52.164 1.00 56.06 90 LEU A C 1
ATOM 689 O O . LEU A 1 90 ? 40.652 -60.463 -51.553 1.00 56.06 90 LEU A O 1
ATOM 693 N N . ILE A 1 91 ? 41.241 -61.655 -53.371 1.00 60.16 91 ILE A N 1
ATOM 694 C CA . ILE A 1 91 ? 41.468 -60.514 -54.258 1.00 60.16 91 ILE A CA 1
ATOM 695 C C . ILE A 1 91 ? 40.070 -60.012 -54.614 1.00 60.16 91 ILE A C 1
ATOM 697 O O . ILE A 1 91 ? 39.442 -60.461 -55.567 1.00 60.16 91 ILE A O 1
ATOM 701 N N . ILE A 1 92 ? 39.532 -59.142 -53.765 1.00 57.28 92 ILE A N 1
ATOM 702 C CA . ILE A 1 92 ? 38.355 -58.356 -54.091 1.00 57.28 92 ILE A CA 1
ATOM 703 C C . ILE A 1 92 ? 38.877 -57.320 -55.075 1.00 57.28 92 ILE A C 1
ATOM 705 O O . ILE A 1 92 ? 39.419 -56.287 -54.674 1.00 57.28 92 ILE A O 1
ATOM 709 N N . GLU A 1 93 ? 38.798 -57.635 -56.368 1.00 64.56 93 GLU A N 1
ATOM 710 C CA . GLU A 1 93 ? 38.971 -56.621 -57.395 1.00 64.56 93 GLU A CA 1
ATOM 711 C C . GLU A 1 93 ? 38.002 -55.491 -57.067 1.00 64.56 93 GLU A C 1
ATOM 713 O O . GLU A 1 93 ? 36.795 -55.683 -56.901 1.00 64.56 93 GLU A O 1
ATOM 718 N N . LYS A 1 94 ? 38.573 -54.311 -56.856 1.00 60.38 94 LYS A N 1
ATOM 719 C CA . LYS A 1 94 ? 37.849 -53.111 -56.479 1.00 60.38 94 LYS A CA 1
ATOM 720 C C . LYS A 1 94 ? 37.082 -52.654 -57.717 1.00 60.38 94 LYS A C 1
ATOM 722 O O . LYS A 1 94 ? 37.554 -51.807 -58.465 1.00 60.38 94 LYS A O 1
ATOM 727 N N . ILE A 1 95 ? 35.932 -53.270 -57.970 1.00 61.22 95 ILE A N 1
ATOM 728 C CA . ILE A 1 95 ? 34.994 -52.812 -58.989 1.00 61.22 95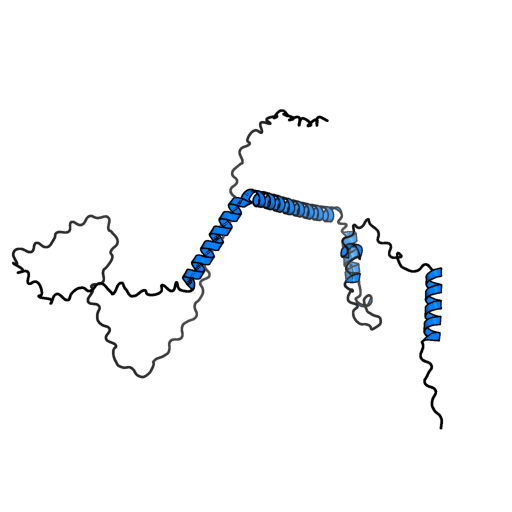 ILE A CA 1
ATOM 729 C C . ILE A 1 95 ? 34.427 -51.507 -58.440 1.00 61.22 95 ILE A C 1
ATOM 731 O O . ILE A 1 95 ? 33.491 -51.508 -57.638 1.00 61.22 95 ILE A O 1
ATOM 735 N N . GLU A 1 96 ? 35.053 -50.384 -58.794 1.00 62.12 96 GLU A N 1
ATOM 736 C CA . GLU A 1 96 ? 34.437 -49.090 -58.550 1.00 62.12 96 GLU A CA 1
ATOM 737 C C . GLU A 1 96 ? 33.122 -49.072 -59.331 1.00 62.12 96 GLU A C 1
ATOM 739 O O . GLU A 1 96 ? 33.133 -49.296 -60.546 1.00 62.12 96 GLU A O 1
ATOM 744 N N . PRO A 1 97 ? 31.968 -48.868 -58.671 1.00 67.69 97 PRO A N 1
ATOM 745 C CA . PRO A 1 97 ? 30.737 -48.694 -59.410 1.00 67.69 97 PRO A CA 1
ATOM 746 C C . PRO A 1 97 ? 30.940 -47.466 -60.294 1.00 67.69 97 PRO A C 1
ATOM 748 O O . PRO A 1 97 ? 31.153 -46.367 -59.780 1.00 67.69 97 PRO A O 1
ATOM 751 N N . VAL A 1 98 ? 30.892 -47.657 -61.615 1.00 64.94 98 VAL A N 1
ATOM 752 C CA . VAL A 1 98 ? 30.867 -46.574 -62.604 1.00 64.94 98 VAL A CA 1
ATOM 753 C C . VAL A 1 98 ? 29.528 -45.856 -62.445 1.00 64.94 98 VAL A C 1
ATOM 755 O O . VAL A 1 98 ? 28.585 -46.043 -63.207 1.00 64.94 98 VAL A O 1
ATOM 758 N N . GLN A 1 99 ? 29.408 -45.083 -61.371 1.00 67.62 99 GLN A N 1
ATOM 759 C CA . GLN A 1 99 ? 28.360 -44.096 -61.217 1.00 67.62 99 GLN A CA 1
ATOM 760 C C . GLN A 1 99 ? 28.732 -42.968 -62.181 1.00 67.62 99 GLN A C 1
ATOM 762 O O . GLN A 1 99 ? 29.871 -42.488 -62.124 1.00 67.62 99 GLN A O 1
ATOM 767 N N . PRO A 1 100 ? 27.835 -42.535 -63.084 1.00 67.75 100 PRO A N 1
ATOM 768 C CA . PRO A 1 100 ? 28.096 -41.328 -63.847 1.00 67.75 100 PRO A CA 1
ATOM 769 C C . PRO A 1 100 ? 28.373 -40.212 -62.841 1.00 67.75 100 PRO A C 1
ATOM 771 O O . PRO A 1 100 ? 27.602 -40.019 -61.900 1.00 67.75 100 PRO A O 1
ATOM 774 N N . ILE A 1 101 ? 29.499 -39.516 -63.011 1.00 65.62 101 ILE A N 1
ATOM 775 C CA . ILE A 1 101 ? 29.876 -38.357 -62.203 1.00 65.62 101 ILE A CA 1
ATOM 776 C C . ILE A 1 101 ? 28.817 -37.286 -62.473 1.00 65.62 101 ILE A C 1
ATOM 778 O O . ILE A 1 101 ? 28.960 -36.453 -63.365 1.00 65.62 101 ILE A O 1
ATOM 782 N N . THR A 1 102 ? 27.702 -37.330 -61.748 1.00 69.06 102 THR A N 1
ATOM 783 C CA . THR A 1 102 ? 26.780 -36.207 -61.715 1.00 69.06 102 THR A CA 1
ATOM 784 C C . THR A 1 102 ? 27.548 -35.080 -61.040 1.00 69.06 102 THR A C 1
ATOM 786 O O . THR A 1 102 ? 28.012 -35.287 -59.912 1.00 69.06 102 THR A O 1
ATOM 789 N N . PRO A 1 103 ? 27.736 -33.919 -61.689 1.00 74.50 103 PRO A N 1
ATOM 790 C CA . PRO A 1 103 ? 28.390 -32.797 -61.042 1.00 74.50 103 PRO A CA 1
ATOM 791 C C . PRO A 1 103 ? 27.622 -32.497 -59.756 1.00 74.50 103 PRO A C 1
ATOM 793 O O . PRO A 1 103 ? 26.416 -32.241 -59.787 1.00 74.50 103 PRO A O 1
ATOM 796 N N . ILE A 1 104 ? 28.314 -32.596 -58.620 1.00 68.44 104 ILE A N 1
ATOM 797 C CA . ILE A 1 104 ? 27.780 -32.182 -57.328 1.00 68.44 104 ILE A CA 1
ATOM 798 C C . ILE A 1 104 ? 27.638 -30.666 -57.425 1.00 68.44 104 ILE A C 1
ATOM 800 O O . ILE A 1 104 ? 28.586 -29.918 -57.205 1.00 68.44 104 ILE A O 1
ATOM 804 N N . ASN A 1 105 ? 26.463 -30.216 -57.852 1.00 72.06 105 ASN A N 1
ATOM 805 C CA . ASN A 1 105 ? 26.107 -28.816 -57.782 1.00 72.06 105 ASN A CA 1
ATOM 806 C C . ASN A 1 105 ? 25.916 -28.485 -56.307 1.00 72.06 105 ASN A C 1
ATOM 808 O O . ASN A 1 105 ? 25.039 -29.053 -55.649 1.00 72.06 105 ASN A O 1
ATOM 812 N N . ASP A 1 106 ? 26.729 -27.562 -55.795 1.00 73.38 106 ASP A N 1
ATOM 813 C CA . ASP A 1 106 ? 26.462 -26.949 -54.502 1.00 73.38 106 ASP A CA 1
ATOM 814 C C . ASP A 1 106 ? 25.003 -26.462 -54.493 1.00 73.38 106 ASP A C 1
ATOM 816 O O . ASP A 1 106 ? 24.564 -25.828 -55.464 1.00 73.38 106 ASP A O 1
ATOM 820 N N . PRO A 1 107 ? 24.220 -26.745 -53.435 1.00 71.50 107 PRO A N 1
ATOM 821 C CA . PRO A 1 107 ? 22.864 -26.230 -53.341 1.00 71.50 107 PRO A CA 1
ATOM 822 C C . PRO A 1 107 ? 22.917 -24.712 -53.521 1.00 71.50 107 PRO A C 1
ATOM 824 O O . PRO A 1 107 ? 23.673 -24.024 -52.836 1.00 71.50 107 PRO A O 1
ATOM 827 N N . ASN A 1 108 ? 22.155 -24.224 -54.500 1.00 69.19 108 ASN A N 1
ATOM 828 C CA . ASN A 1 108 ? 22.186 -22.863 -55.025 1.00 69.19 108 ASN A CA 1
ATOM 829 C C . ASN A 1 108 ? 22.376 -21.807 -53.913 1.00 69.19 108 ASN A C 1
ATOM 831 O O . ASN A 1 108 ? 21.427 -21.442 -53.216 1.00 69.19 108 ASN A O 1
ATOM 835 N N . ARG A 1 109 ? 23.612 -21.299 -53.756 1.00 60.75 109 ARG A N 1
ATOM 836 C CA . ARG A 1 109 ? 23.985 -20.281 -52.749 1.00 60.75 109 ARG A CA 1
ATOM 837 C C . ARG A 1 109 ? 23.202 -18.972 -52.892 1.00 60.75 109 ARG A C 1
ATOM 839 O O . ARG A 1 109 ? 23.202 -18.169 -51.963 1.00 60.75 109 ARG A O 1
ATOM 846 N N . ASN A 1 110 ? 22.530 -18.766 -54.024 1.00 62.97 110 ASN A N 1
ATOM 847 C CA . ASN A 1 110 ? 21.800 -17.540 -54.329 1.00 62.97 110 ASN A CA 1
ATOM 848 C C . ASN A 1 110 ? 20.353 -17.549 -53.824 1.00 62.97 110 ASN A C 1
ATOM 850 O O . ASN A 1 110 ? 19.659 -16.540 -53.959 1.00 62.97 110 ASN A O 1
ATOM 854 N N . VAL A 1 111 ? 19.879 -18.640 -53.210 1.00 64.06 111 VAL A N 1
ATOM 855 C CA . VAL A 1 111 ? 18.589 -18.607 -52.515 1.00 64.06 111 VAL A CA 1
ATOM 856 C C . VAL A 1 111 ? 18.799 -17.931 -51.164 1.00 64.06 111 VAL A C 1
ATOM 858 O O . VAL A 1 111 ? 19.087 -18.573 -50.153 1.00 64.06 111 VAL A O 1
ATOM 861 N N . VAL A 1 112 ? 18.648 -16.605 -51.139 1.00 65.31 112 VAL A N 1
ATOM 862 C CA . VAL A 1 112 ? 18.474 -15.852 -49.893 1.00 65.31 112 VAL A CA 1
ATOM 863 C C . VAL A 1 112 ? 17.124 -16.266 -49.319 1.00 65.31 112 VAL A C 1
ATOM 865 O O . VAL A 1 112 ? 16.109 -15.621 -49.560 1.00 65.31 112 VAL A O 1
ATOM 868 N N . ILE A 1 113 ? 17.087 -17.385 -48.594 1.00 63.62 113 ILE A N 1
ATOM 869 C CA . ILE A 1 113 ? 15.910 -17.758 -47.818 1.00 63.62 113 ILE A CA 1
ATOM 870 C C . ILE A 1 113 ? 15.852 -16.739 -46.678 1.00 63.62 113 ILE A C 1
ATOM 872 O O . ILE A 1 113 ? 16.751 -16.741 -45.829 1.00 63.62 113 ILE A O 1
ATOM 876 N N . PRO A 1 114 ? 14.856 -15.836 -46.631 1.00 66.50 114 PRO A N 1
ATOM 877 C CA . PRO A 1 114 ? 14.684 -14.969 -45.479 1.00 66.50 114 PRO A CA 1
ATOM 878 C C . PRO A 1 114 ? 14.567 -15.859 -44.243 1.00 66.50 114 PRO A C 1
ATOM 880 O O . PRO A 1 114 ? 13.619 -16.630 -44.097 1.00 66.50 114 PRO A O 1
ATOM 883 N N . VAL A 1 115 ? 15.561 -15.785 -43.352 1.00 62.44 115 VAL A N 1
ATOM 884 C CA . VAL A 1 115 ? 15.515 -16.468 -42.059 1.00 62.44 115 VAL A CA 1
ATOM 885 C C . VAL A 1 115 ? 14.457 -15.750 -41.235 1.00 62.44 115 VAL A C 1
ATOM 887 O O . VAL A 1 115 ? 14.749 -14.853 -40.438 1.00 62.44 115 VAL A O 1
ATOM 890 N N . TYR A 1 116 ? 13.196 -16.115 -41.451 1.00 65.88 116 TYR A N 1
ATOM 891 C CA . TYR A 1 116 ? 12.103 -15.723 -40.587 1.00 65.88 116 TYR A CA 1
ATOM 892 C C . TYR A 1 116 ? 12.376 -16.384 -39.244 1.00 65.88 116 TYR A C 1
ATOM 894 O O . TYR A 1 116 ? 12.053 -17.547 -39.006 1.00 65.88 116 TYR A O 1
ATOM 902 N N . ALA A 1 117 ? 13.048 -15.650 -38.358 1.00 62.97 117 ALA A N 1
ATOM 903 C CA . ALA A 1 117 ? 13.180 -16.052 -36.975 1.00 62.97 117 ALA A CA 1
ATOM 904 C C . ALA A 1 117 ? 11.757 -16.256 -36.453 1.00 62.97 117 ALA A C 1
ATOM 906 O O . ALA A 1 117 ? 11.023 -15.282 -36.272 1.00 62.97 117 ALA A O 1
ATOM 907 N N . GLY A 1 118 ? 11.363 -17.517 -36.253 1.00 75.56 118 GLY A N 1
ATOM 908 C CA . GLY A 1 118 ? 9.999 -17.843 -35.855 1.00 75.56 118 GLY A CA 1
ATOM 909 C C . GLY A 1 118 ? 9.574 -17.031 -34.621 1.00 75.56 118 GLY A C 1
ATOM 910 O O . GLY A 1 118 ? 10.434 -16.604 -33.836 1.00 75.56 118 GLY A O 1
ATOM 911 N N . PRO A 1 119 ? 8.268 -16.822 -34.383 1.00 83.38 119 PRO A N 1
ATOM 912 C CA . PRO A 1 119 ? 7.764 -15.958 -33.304 1.00 83.38 119 PRO A CA 1
ATOM 913 C C . PRO A 1 119 ? 8.404 -16.219 -31.922 1.00 83.38 119 PRO A C 1
ATOM 915 O O . PRO A 1 119 ? 8.619 -15.299 -31.116 1.00 83.38 119 PRO A O 1
ATOM 918 N N . ARG A 1 120 ? 8.795 -17.476 -31.665 1.00 87.88 120 ARG A N 1
ATOM 919 C CA . ARG A 1 120 ? 9.539 -17.918 -30.477 1.00 87.88 120 ARG A CA 1
ATOM 920 C C . ARG A 1 120 ? 10.930 -17.279 -30.360 1.00 87.88 120 ARG A C 1
ATOM 922 O O . ARG A 1 120 ? 11.273 -16.781 -29.287 1.00 87.88 120 ARG A O 1
ATOM 929 N N . MET A 1 121 ? 11.708 -17.217 -31.440 1.00 89.25 121 MET A N 1
ATOM 930 C CA . MET A 1 121 ? 13.061 -16.641 -31.449 1.00 89.25 121 MET A CA 1
ATOM 931 C C . MET A 1 121 ? 13.055 -15.132 -31.204 1.00 89.25 121 MET A C 1
ATOM 933 O O . MET A 1 121 ? 13.856 -14.627 -30.411 1.00 89.25 121 MET A O 1
ATOM 937 N N . LEU A 1 122 ? 12.103 -14.405 -31.794 1.00 89.69 122 LEU A N 1
ATOM 938 C CA . LEU A 1 122 ? 11.917 -12.977 -31.512 1.00 89.69 122 LEU A CA 1
ATOM 939 C C . LEU A 1 122 ? 11.564 -12.736 -30.038 1.00 89.69 122 LEU A C 1
ATOM 941 O O . LEU A 1 122 ? 12.097 -11.825 -29.398 1.00 89.69 122 LEU A O 1
ATOM 945 N N . THR A 1 123 ? 10.722 -13.591 -29.460 1.00 95.06 123 THR A N 1
ATOM 946 C CA . THR A 1 123 ? 10.360 -13.521 -28.039 1.00 95.06 123 THR A CA 1
ATOM 947 C C . THR A 1 123 ? 11.551 -13.803 -27.125 1.00 95.06 123 THR A C 1
ATOM 949 O O . THR A 1 123 ? 11.758 -13.066 -26.156 1.00 95.06 123 THR A O 1
ATOM 952 N N . ILE A 1 124 ? 12.376 -14.803 -27.449 1.00 95.88 124 ILE A N 1
ATOM 953 C CA . ILE A 1 124 ? 13.619 -15.099 -26.720 1.00 95.88 124 ILE A CA 1
ATOM 954 C C . ILE A 1 124 ? 14.560 -13.894 -26.768 1.00 95.88 124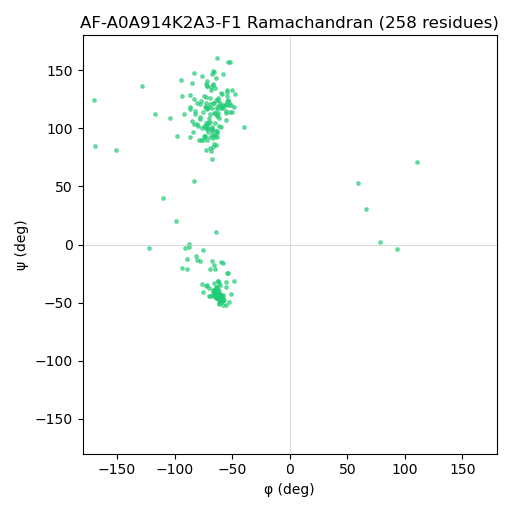 ILE A C 1
ATOM 956 O O . ILE A 1 124 ? 15.029 -13.448 -25.720 1.00 95.88 124 ILE A O 1
ATOM 960 N N . ARG A 1 125 ? 14.781 -13.296 -27.947 1.00 96.12 125 ARG A N 1
ATOM 961 C CA . ARG A 1 125 ? 15.631 -12.101 -28.102 1.00 96.12 125 ARG A CA 1
ATOM 962 C C . ARG A 1 125 ? 15.117 -10.923 -27.273 1.00 96.12 125 ARG A C 1
ATOM 964 O O . ARG A 1 125 ? 15.902 -10.291 -26.563 1.00 96.12 125 ARG A O 1
ATOM 971 N N . ARG A 1 126 ? 13.803 -10.667 -27.281 1.00 96.88 126 ARG A N 1
ATOM 972 C CA . ARG A 1 126 ? 13.176 -9.633 -26.435 1.00 96.88 126 ARG A CA 1
ATOM 973 C C . ARG A 1 126 ? 13.390 -9.909 -24.948 1.00 96.88 126 ARG A C 1
ATOM 975 O O . ARG A 1 126 ? 13.818 -9.012 -24.222 1.00 96.88 126 ARG A O 1
ATOM 982 N N . LYS A 1 127 ? 13.136 -11.138 -24.485 1.00 97.81 127 LYS A N 1
ATOM 983 C CA . LYS A 1 127 ? 13.345 -11.542 -23.081 1.00 97.81 127 LYS A CA 1
ATOM 984 C C . LYS A 1 127 ? 14.819 -11.427 -22.675 1.00 97.81 127 LYS A C 1
ATOM 986 O O . LYS A 1 127 ? 15.104 -10.843 -21.629 1.00 97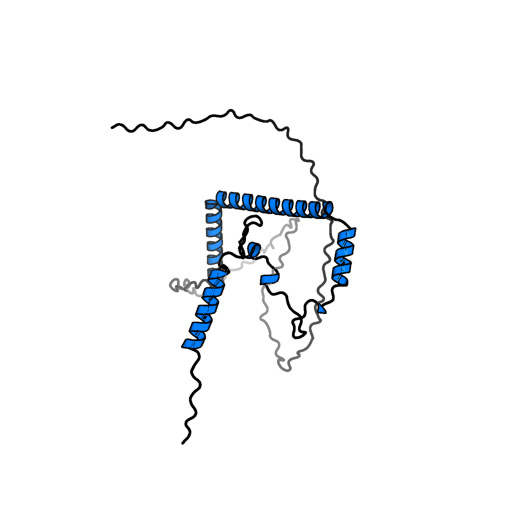.81 127 LYS A O 1
ATOM 991 N N . LYS A 1 128 ? 15.748 -11.882 -23.527 1.00 97.94 128 LYS A N 1
ATOM 992 C CA . LYS A 1 128 ? 17.202 -11.724 -23.348 1.00 97.94 128 LYS A CA 1
ATOM 993 C C . LYS A 1 128 ? 17.560 -10.256 -23.169 1.00 97.94 128 LYS A C 1
ATOM 995 O O . LYS A 1 128 ? 18.198 -9.898 -22.183 1.00 97.94 128 LYS A O 1
ATOM 1000 N N . MET A 1 129 ? 17.110 -9.401 -24.087 1.00 98.31 129 MET A N 1
ATOM 1001 C CA . MET A 1 129 ? 17.421 -7.975 -24.045 1.00 98.31 129 MET A CA 1
ATOM 1002 C C . MET A 1 129 ? 16.819 -7.290 -22.809 1.00 98.31 129 MET A C 1
ATOM 1004 O O . MET A 1 129 ? 17.500 -6.498 -22.160 1.00 98.31 129 MET A O 1
ATOM 1008 N N . LYS A 1 130 ? 15.586 -7.640 -22.411 1.00 98.62 130 LYS A N 1
ATOM 1009 C CA . LYS A 1 130 ? 14.967 -7.153 -21.163 1.00 98.62 130 LYS A CA 1
ATOM 1010 C C . LYS A 1 130 ? 15.774 -7.570 -19.927 1.00 98.62 130 LYS A C 1
ATOM 1012 O O . LYS A 1 130 ? 16.024 -6.732 -19.065 1.00 98.62 130 LYS A O 1
ATOM 1017 N N . LYS A 1 131 ? 16.212 -8.834 -19.843 1.00 98.50 131 LYS A N 1
ATOM 1018 C CA . LYS A 1 131 ? 17.056 -9.339 -18.742 1.00 98.50 131 LYS A CA 1
ATOM 1019 C C . LYS A 1 131 ? 18.407 -8.620 -18.702 1.00 98.50 131 LYS A C 1
ATOM 1021 O O . LYS A 1 131 ? 18.804 -8.160 -17.637 1.00 98.50 131 LYS A O 1
ATOM 1026 N N . HIS A 1 132 ? 19.061 -8.463 -19.853 1.00 98.50 132 HIS A N 1
ATOM 1027 C CA . HIS A 1 132 ? 20.335 -7.746 -19.997 1.00 98.50 132 HIS A CA 1
ATOM 1028 C C . HIS A 1 132 ? 20.238 -6.295 -19.521 1.00 98.50 132 HIS A C 1
ATOM 1030 O O . HIS A 1 132 ? 20.995 -5.870 -18.651 1.00 98.50 132 HIS A O 1
ATOM 1036 N N . LYS A 1 133 ? 19.245 -5.548 -20.023 1.00 98.50 133 LYS A N 1
ATOM 1037 C CA . LYS A 1 133 ? 19.013 -4.152 -19.623 1.00 98.50 133 LYS A CA 1
ATOM 1038 C C . LYS A 1 133 ? 18.635 -4.028 -18.143 1.00 98.50 133 LYS A C 1
ATOM 1040 O O . LYS A 1 133 ? 19.069 -3.081 -17.495 1.00 98.50 133 LYS A O 1
ATOM 1045 N N . ARG A 1 134 ? 17.865 -4.979 -17.594 1.00 98.06 134 ARG A N 1
ATOM 1046 C CA . ARG A 1 134 ? 17.524 -5.018 -16.160 1.00 98.06 134 ARG A CA 1
ATOM 1047 C C . ARG A 1 134 ? 18.767 -5.202 -15.291 1.00 98.06 134 ARG A C 1
ATOM 1049 O O . ARG A 1 134 ? 18.905 -4.469 -14.323 1.00 98.06 134 ARG A O 1
ATOM 1056 N N . ARG A 1 135 ? 19.656 -6.136 -15.649 1.00 97.88 135 ARG A N 1
ATOM 1057 C CA . ARG A 1 135 ? 20.924 -6.364 -14.932 1.00 97.88 135 ARG A CA 1
ATOM 1058 C C . ARG A 1 135 ? 21.806 -5.119 -14.966 1.00 97.88 135 ARG A C 1
ATOM 1060 O O . ARG A 1 135 ? 22.100 -4.578 -13.915 1.00 97.88 135 ARG A O 1
ATOM 1067 N N . LYS A 1 136 ? 22.040 -4.550 -16.156 1.00 98.25 136 LYS A N 1
ATOM 1068 C CA . LYS A 1 136 ? 22.792 -3.289 -16.293 1.00 98.25 136 LYS A CA 1
ATOM 1069 C C . LYS A 1 136 ? 22.212 -2.131 -15.471 1.00 98.25 136 LYS A C 1
ATOM 1071 O O . LYS A 1 136 ? 22.969 -1.305 -14.976 1.00 98.25 136 LYS A O 1
ATOM 1076 N N . ARG A 1 137 ? 20.881 -2.033 -15.351 1.00 98.25 137 ARG A N 1
ATOM 1077 C CA . ARG A 1 137 ? 20.233 -1.026 -14.493 1.00 98.25 137 ARG A CA 1
ATOM 1078 C C . ARG A 1 137 ? 20.475 -1.313 -13.012 1.00 98.25 137 ARG A C 1
ATOM 1080 O O . ARG A 1 137 ? 20.772 -0.388 -12.275 1.00 98.25 137 ARG A O 1
ATOM 1087 N N . PHE A 1 138 ? 20.346 -2.571 -12.595 1.00 97.38 138 PHE A N 1
ATOM 1088 C CA . PHE A 1 138 ? 20.602 -2.976 -11.216 1.00 97.38 138 PHE A CA 1
ATOM 1089 C C . PHE A 1 138 ? 22.041 -2.675 -10.794 1.00 97.38 138 PHE A C 1
ATOM 1091 O O . PHE A 1 138 ? 22.232 -2.083 -9.741 1.00 97.38 138 PHE A O 1
ATOM 1098 N N . ASP A 1 139 ? 23.020 -3.006 -11.638 1.00 97.31 139 ASP A N 1
ATOM 1099 C CA . ASP A 1 139 ? 24.436 -2.776 -11.339 1.00 97.31 139 ASP A CA 1
ATOM 1100 C C . ASP A 1 139 ? 24.747 -1.274 -11.246 1.00 97.31 139 ASP A C 1
ATOM 1102 O O . ASP A 1 139 ? 25.423 -0.830 -10.323 1.00 97.31 139 ASP A O 1
ATOM 1106 N N . ARG A 1 140 ? 24.184 -0.466 -12.158 1.00 97.81 140 ARG A N 1
ATOM 1107 C CA . ARG A 1 140 ? 24.326 0.998 -12.137 1.00 97.81 140 ARG A CA 1
ATOM 1108 C C . ARG A 1 140 ? 23.714 1.628 -10.886 1.00 97.81 140 ARG A C 1
ATOM 1110 O O . ARG A 1 140 ? 24.330 2.483 -10.262 1.00 97.81 140 ARG A O 1
ATOM 1117 N N . ASP A 1 141 ? 22.508 1.198 -10.524 1.00 97.94 141 ASP A N 1
ATOM 1118 C CA . ASP A 1 141 ? 21.722 1.786 -9.436 1.00 97.94 141 ASP A CA 1
ATOM 1119 C C . ASP A 1 141 ? 21.856 0.978 -8.127 1.00 97.94 141 ASP A C 1
ATOM 1121 O O . ASP A 1 141 ? 21.006 1.075 -7.236 1.00 97.94 141 ASP A O 1
ATOM 1125 N N . TYR A 1 142 ? 22.912 0.166 -7.991 1.00 97.50 142 TYR A N 1
ATOM 1126 C CA . TYR A 1 142 ? 23.072 -0.815 -6.913 1.00 97.50 142 TYR A CA 1
ATOM 1127 C C . TYR A 1 142 ? 22.893 -0.195 -5.521 1.00 97.50 142 TYR A C 1
ATOM 1129 O O . TYR A 1 142 ? 22.082 -0.660 -4.717 1.00 97.50 142 TYR A O 1
ATOM 1137 N N . PHE A 1 143 ? 23.575 0.921 -5.253 1.00 97.81 143 PHE A N 1
ATOM 1138 C CA . PHE A 1 143 ? 23.500 1.607 -3.961 1.00 97.81 143 PHE A CA 1
ATOM 1139 C C . PHE A 1 143 ? 22.113 2.193 -3.669 1.00 97.81 143 PHE A C 1
ATOM 1141 O O . PHE A 1 143 ? 21.668 2.184 -2.519 1.00 97.81 143 PHE A O 1
ATOM 1148 N N . LYS A 1 144 ? 21.384 2.638 -4.702 1.00 97.94 144 LYS A N 1
ATOM 1149 C CA . LYS A 1 144 ? 20.000 3.113 -4.562 1.00 97.94 144 LYS A CA 1
ATOM 1150 C C . LYS A 1 144 ? 19.083 1.972 -4.122 1.00 97.94 144 LYS A C 1
ATOM 1152 O O . LYS A 1 144 ? 18.288 2.154 -3.199 1.00 97.94 144 LYS A O 1
ATOM 1157 N N . TYR A 1 145 ? 19.234 0.790 -4.723 1.00 97.44 145 TYR A N 1
ATOM 1158 C CA . TYR A 1 145 ? 18.491 -0.402 -4.311 1.00 97.44 145 TYR A CA 1
ATOM 1159 C C . TYR A 1 145 ? 18.855 -0.845 -2.894 1.00 97.44 145 TYR A C 1
ATOM 1161 O O . TYR A 1 145 ? 17.955 -1.128 -2.107 1.00 97.44 145 TYR A O 1
ATOM 1169 N N . GLN A 1 146 ? 20.139 -0.844 -2.527 1.00 98.00 146 GLN A N 1
ATOM 1170 C CA . GLN A 1 146 ? 20.564 -1.197 -1.167 1.00 98.00 146 GLN A CA 1
ATOM 1171 C C . GLN A 1 146 ? 19.984 -0.247 -0.114 1.00 98.00 146 GLN A C 1
ATOM 1173 O O . GLN A 1 146 ? 19.445 -0.702 0.899 1.00 98.00 146 GLN A O 1
ATOM 1178 N N . LYS A 1 147 ? 20.010 1.067 -0.373 1.00 98.31 147 LYS A N 1
ATOM 1179 C CA . LYS A 1 147 ? 19.375 2.070 0.495 1.00 98.31 147 LYS A CA 1
ATOM 1180 C C . LYS A 1 147 ? 17.876 1.802 0.645 1.00 98.31 147 LYS A C 1
ATOM 1182 O O . LYS A 1 147 ? 17.386 1.736 1.771 1.00 98.31 147 LYS A O 1
ATOM 1187 N N . TYR A 1 148 ? 17.172 1.581 -0.467 1.00 98.19 148 TYR A N 1
ATOM 1188 C CA . TYR A 1 148 ? 15.742 1.264 -0.461 1.00 98.19 148 TYR A CA 1
ATOM 1189 C C . TYR A 1 148 ? 15.432 -0.027 0.314 1.00 98.19 148 TYR A C 1
ATOM 1191 O O . TYR A 1 148 ? 14.538 -0.042 1.156 1.00 98.19 148 TYR A O 1
ATOM 1199 N N . HIS A 1 149 ? 16.187 -1.107 0.092 1.00 98.25 149 HIS A N 1
ATOM 1200 C CA . HIS A 1 149 ? 15.986 -2.374 0.798 1.00 98.25 149 HIS A CA 1
ATOM 1201 C C . HIS A 1 149 ? 16.267 -2.255 2.296 1.00 98.25 149 HIS A C 1
ATOM 1203 O O . HIS A 1 149 ? 15.505 -2.801 3.095 1.00 98.25 149 HIS A O 1
ATOM 1209 N N . ARG A 1 150 ? 17.306 -1.507 2.689 1.00 98.25 150 ARG A N 1
ATOM 1210 C CA . ARG A 1 150 ? 17.583 -1.199 4.098 1.00 98.25 150 ARG A CA 1
ATOM 1211 C C . ARG A 1 150 ? 16.412 -0.444 4.728 1.00 98.25 150 ARG A C 1
ATOM 1213 O O . ARG A 1 150 ? 15.917 -0.865 5.767 1.00 98.25 150 ARG A O 1
ATOM 1220 N N . GLN A 1 151 ? 15.924 0.615 4.081 1.00 98.25 151 GLN A N 1
ATOM 1221 C CA . GLN A 1 151 ? 14.769 1.384 4.560 1.00 98.25 151 GLN A CA 1
ATOM 1222 C C . GLN A 1 151 ? 13.502 0.527 4.655 1.00 98.25 151 GLN A C 1
ATOM 1224 O O . GLN A 1 151 ? 12.795 0.595 5.656 1.00 98.25 151 GLN A O 1
ATOM 1229 N N . LYS A 1 152 ? 13.242 -0.327 3.657 1.00 98.38 152 LYS A N 1
ATOM 1230 C CA . LYS A 1 152 ? 12.104 -1.255 3.662 1.00 98.38 152 LYS A CA 1
ATOM 1231 C C . LYS A 1 152 ? 12.165 -2.219 4.850 1.00 98.38 152 LYS A C 1
ATOM 1233 O O . LYS A 1 152 ? 11.148 -2.414 5.507 1.00 98.38 152 LYS A O 1
ATOM 1238 N N . LYS A 1 153 ? 13.343 -2.780 5.150 1.00 98.38 153 LYS A N 1
ATOM 1239 C CA . LYS A 1 153 ? 13.553 -3.653 6.319 1.00 98.38 153 LYS A CA 1
ATOM 1240 C C . LYS A 1 153 ? 13.346 -2.902 7.635 1.00 98.38 153 LYS A C 1
ATOM 1242 O O . LYS A 1 153 ? 12.623 -3.389 8.490 1.00 98.38 153 LYS A O 1
ATOM 1247 N N . ILE A 1 154 ? 13.902 -1.695 7.760 1.00 98.31 154 ILE A N 1
ATOM 1248 C CA . ILE A 1 154 ? 13.718 -0.850 8.952 1.00 98.31 154 ILE A CA 1
ATOM 1249 C C . ILE A 1 154 ? 12.238 -0.504 9.157 1.00 98.31 154 ILE A C 1
ATOM 1251 O O . ILE A 1 154 ? 11.749 -0.562 10.279 1.00 98.31 154 ILE A O 1
ATOM 1255 N N . LYS A 1 155 ? 11.504 -0.162 8.089 1.00 98.44 155 LYS A N 1
ATOM 1256 C CA . LYS A 1 155 ? 10.066 0.132 8.177 1.00 98.44 155 LYS A CA 1
ATOM 1257 C C . LYS A 1 155 ? 9.271 -1.096 8.627 1.00 98.44 155 LYS A C 1
ATOM 1259 O O . LYS A 1 155 ? 8.407 -0.961 9.483 1.00 98.44 155 LYS A O 1
ATOM 1264 N N . ALA A 1 156 ? 9.576 -2.271 8.078 1.00 98.19 156 ALA A N 1
ATOM 1265 C CA . ALA A 1 156 ? 8.931 -3.519 8.481 1.00 98.19 156 ALA A CA 1
ATOM 1266 C C . ALA A 1 156 ? 9.197 -3.849 9.959 1.00 98.19 156 ALA A C 1
ATOM 1268 O O . ALA A 1 156 ? 8.261 -4.160 10.683 1.00 98.19 156 ALA A O 1
ATOM 1269 N N . GLU A 1 157 ? 10.440 -3.692 10.417 1.00 98.19 157 GLU A N 1
ATOM 1270 C CA . GLU A 1 157 ? 10.816 -3.893 11.821 1.00 98.19 157 GLU A CA 1
ATOM 1271 C C . GLU A 1 157 ? 10.089 -2.919 12.757 1.00 98.19 157 GLU A C 1
ATOM 1273 O O . GLU A 1 157 ? 9.560 -3.320 13.789 1.00 98.19 157 GLU A O 1
ATOM 1278 N N . LYS A 1 158 ? 10.004 -1.635 12.386 1.00 98.25 158 LYS A N 1
ATOM 1279 C CA . LYS A 1 158 ? 9.254 -0.637 13.163 1.00 98.25 158 LYS A CA 1
ATOM 1280 C C . LYS A 1 158 ? 7.776 -1.000 13.287 1.00 98.25 158 LYS A C 1
ATOM 1282 O O . LYS A 1 158 ? 7.235 -0.919 14.381 1.00 98.25 158 LYS A O 1
ATOM 1287 N N . LEU A 1 159 ? 7.143 -1.414 12.187 1.00 97.94 159 LEU A N 1
ATOM 1288 C CA . LEU A 1 159 ? 5.742 -1.847 12.195 1.00 97.94 159 LEU A CA 1
ATOM 1289 C C . LEU A 1 159 ? 5.539 -3.096 13.054 1.00 97.94 159 LEU A C 1
ATOM 1291 O O . LEU A 1 159 ? 4.563 -3.182 13.790 1.00 97.94 159 LEU A O 1
ATOM 1295 N N . PHE A 1 160 ? 6.476 -4.041 12.989 1.00 98.44 160 PHE A N 1
ATOM 1296 C CA . PHE A 1 160 ? 6.442 -5.236 13.821 1.00 98.44 160 PHE A CA 1
ATOM 1297 C C . PHE A 1 160 ? 6.514 -4.889 15.315 1.00 98.44 160 PHE A C 1
ATOM 1299 O O . PHE A 1 160 ? 5.681 -5.352 16.090 1.00 98.44 160 PHE A O 1
ATOM 1306 N N . ARG A 1 161 ? 7.450 -4.018 15.710 1.00 98.06 161 ARG A N 1
ATOM 1307 C CA . ARG A 1 161 ? 7.572 -3.548 17.100 1.00 98.06 161 ARG A CA 1
ATOM 1308 C C . ARG A 1 161 ? 6.346 -2.778 17.566 1.00 98.06 161 ARG A C 1
ATOM 1310 O O . ARG A 1 161 ? 5.887 -3.012 18.673 1.00 98.06 161 ARG A O 1
ATOM 1317 N N . ALA A 1 162 ? 5.809 -1.894 16.725 1.00 97.88 162 ALA A N 1
ATOM 1318 C CA . ALA A 1 162 ? 4.596 -1.147 17.042 1.00 97.88 162 ALA A CA 1
ATOM 1319 C C . ALA A 1 162 ? 3.426 -2.095 17.333 1.00 97.88 162 ALA A C 1
ATOM 1321 O O . ALA A 1 162 ? 2.803 -1.976 18.379 1.00 97.88 162 ALA A O 1
ATOM 1322 N N . LYS A 1 163 ? 3.213 -3.101 16.474 1.00 97.62 163 LYS A N 1
ATOM 1323 C CA . LYS A 1 163 ? 2.181 -4.125 16.676 1.00 97.62 163 LYS A CA 1
ATOM 1324 C C . LYS A 1 163 ? 2.402 -4.955 17.947 1.00 97.62 163 LYS A C 1
ATOM 1326 O O . LYS A 1 163 ? 1.444 -5.326 18.614 1.00 97.62 163 LYS A O 1
ATOM 1331 N N . MET A 1 164 ? 3.652 -5.277 18.276 1.00 98.00 164 MET A N 1
ATOM 1332 C CA . MET A 1 164 ? 3.965 -6.010 19.506 1.00 98.00 164 MET A CA 1
ATOM 1333 C C . MET A 1 164 ? 3.658 -5.168 20.746 1.00 98.00 164 MET A C 1
ATOM 1335 O O . MET A 1 164 ? 3.045 -5.658 21.688 1.00 98.00 164 MET A O 1
ATOM 1339 N N . ASN A 1 165 ? 4.047 -3.894 20.723 1.00 97.62 165 ASN A N 1
ATOM 1340 C CA . ASN A 1 165 ? 3.772 -2.966 21.812 1.00 97.62 165 ASN A CA 1
ATOM 1341 C C . ASN A 1 165 ? 2.271 -2.732 21.981 1.00 97.62 165 ASN A C 1
ATOM 1343 O O . ASN A 1 165 ? 1.804 -2.718 23.108 1.00 97.62 165 ASN A O 1
ATOM 1347 N N . GLU A 1 166 ? 1.522 -2.607 20.885 1.00 97.44 166 GLU A N 1
ATOM 1348 C CA . GLU A 1 166 ? 0.059 -2.533 20.906 1.00 97.44 166 GLU A CA 1
ATOM 1349 C C . GLU A 1 166 ? -0.536 -3.762 21.602 1.00 97.44 166 GLU A C 1
ATOM 1351 O O . GLU A 1 166 ? -1.333 -3.619 22.520 1.00 97.44 166 GLU A O 1
ATOM 1356 N N . MET A 1 167 ? -0.084 -4.971 21.252 1.00 96.75 167 MET A N 1
ATOM 1357 C CA . MET A 1 167 ? -0.541 -6.197 21.912 1.00 96.75 167 MET A CA 1
ATOM 1358 C C . MET A 1 167 ? -0.230 -6.195 23.415 1.00 96.75 167 MET A C 1
ATOM 1360 O O . MET A 1 167 ? -1.105 -6.497 24.220 1.00 96.75 167 MET A O 1
ATOM 1364 N N . MET A 1 168 ? 0.985 -5.811 23.810 1.00 97.56 168 MET A N 1
ATOM 1365 C CA . MET A 1 168 ? 1.351 -5.710 25.227 1.00 97.56 168 MET A CA 1
ATOM 1366 C C . MET A 1 168 ? 0.508 -4.665 25.962 1.00 97.56 168 MET A C 1
ATOM 1368 O O . MET A 1 168 ? -0.025 -4.963 27.022 1.00 97.56 168 MET A O 1
ATOM 1372 N N . GLN A 1 169 ? 0.304 -3.489 25.366 1.00 97.19 169 GLN A N 1
ATOM 1373 C CA . GLN A 1 169 ? -0.549 -2.441 25.928 1.00 97.19 169 GLN A CA 1
ATOM 1374 C C . GLN A 1 169 ? -1.984 -2.930 26.097 1.00 97.19 169 GLN A C 1
ATOM 1376 O O . GLN A 1 169 ? -2.556 -2.733 27.159 1.00 97.19 169 GLN A O 1
ATOM 1381 N N . THR A 1 170 ? -2.544 -3.621 25.098 1.00 94.44 170 THR A N 1
ATOM 1382 C CA . THR A 1 170 ? -3.895 -4.190 25.212 1.00 94.44 170 THR A CA 1
ATOM 1383 C C . THR A 1 170 ? -4.002 -5.226 26.321 1.00 94.44 170 THR A C 1
ATOM 1385 O O . THR A 1 170 ? -5.065 -5.339 26.912 1.00 94.44 170 THR A O 1
ATOM 1388 N N . LEU A 1 171 ? -2.930 -5.969 26.616 1.00 95.94 171 LEU A N 1
ATOM 1389 C CA . LEU A 1 171 ? -2.896 -6.912 27.735 1.00 95.94 171 LEU A CA 1
ATOM 1390 C C . LEU A 1 171 ? -2.760 -6.196 29.083 1.00 95.94 171 LEU A C 1
ATOM 1392 O O . LEU A 1 171 ? -3.411 -6.592 30.043 1.00 95.94 171 LEU A O 1
ATOM 1396 N N . GLU A 1 172 ? -1.935 -5.152 29.158 1.00 96.12 172 GLU A N 1
ATOM 1397 C CA . GLU A 1 172 ? -1.728 -4.357 30.375 1.00 96.12 172 GLU A CA 1
ATOM 1398 C C . GLU A 1 172 ? -2.982 -3.573 30.775 1.00 96.12 172 GLU A C 1
ATOM 1400 O O . GLU A 1 172 ? -3.298 -3.480 31.958 1.00 96.12 172 GLU A O 1
ATOM 1405 N N . THR A 1 173 ? -3.710 -3.028 29.798 1.00 96.12 173 THR A N 1
ATOM 1406 C CA . THR A 1 173 ? -4.940 -2.259 30.029 1.00 96.12 173 THR A CA 1
ATOM 1407 C C . THR A 1 173 ? -6.200 -3.123 30.080 1.00 96.12 173 THR A C 1
ATOM 1409 O O . THR A 1 173 ? -7.294 -2.589 30.250 1.00 96.12 173 THR A O 1
ATOM 1412 N N . PHE A 1 174 ? -6.083 -4.446 29.929 1.00 96.94 174 PHE A N 1
ATOM 1413 C CA . PHE A 1 174 ? -7.237 -5.338 29.897 1.00 96.94 174 PHE A CA 1
ATOM 1414 C C . PHE A 1 174 ? -7.897 -5.463 31.276 1.00 96.94 174 PHE A C 1
ATOM 1416 O O . PHE A 1 174 ? -7.413 -6.190 32.145 1.00 96.94 174 PHE A O 1
ATOM 1423 N N . ASP A 1 175 ? -9.055 -4.822 31.453 1.00 97.12 175 ASP A N 1
ATOM 1424 C CA . ASP A 1 175 ? -9.949 -5.090 32.581 1.00 97.12 175 ASP A CA 1
ATOM 1425 C C . ASP A 1 175 ? -10.992 -6.167 32.201 1.00 97.12 175 ASP A C 1
ATOM 1427 O O . ASP A 1 175 ? -11.888 -5.916 31.380 1.00 97.12 175 ASP A O 1
ATOM 1431 N N . PRO A 1 176 ? -10.940 -7.375 32.805 1.00 96.56 176 PRO A N 1
ATOM 1432 C CA . PRO A 1 176 ? -11.901 -8.436 32.515 1.00 96.56 176 PRO A CA 1
ATOM 1433 C C . PRO A 1 176 ? -13.340 -8.050 32.878 1.00 96.56 176 PRO A C 1
ATOM 1435 O O . PRO A 1 176 ? -14.280 -8.500 32.216 1.00 96.56 176 PRO A O 1
ATOM 1438 N N . MET A 1 177 ? -13.537 -7.221 33.908 1.00 97.31 177 MET A N 1
ATOM 1439 C CA . MET A 1 177 ? -14.871 -6.819 34.346 1.00 97.31 177 MET A CA 1
ATOM 1440 C C . MET A 1 177 ? -15.522 -5.893 33.317 1.00 97.31 177 MET A C 1
ATOM 1442 O O . MET A 1 177 ? -16.689 -6.077 32.961 1.00 97.31 177 MET A O 1
ATOM 1446 N N . GLU A 1 178 ? -14.765 -4.925 32.801 1.00 96.12 178 GLU A N 1
ATOM 1447 C CA . GLU A 1 178 ? -15.212 -4.044 31.723 1.00 96.12 178 GLU A CA 1
ATOM 1448 C C . GLU A 1 178 ? -15.481 -4.824 30.428 1.00 96.12 178 GLU A C 1
ATOM 1450 O O . GLU A 1 178 ? -16.519 -4.637 29.785 1.00 96.12 178 GLU A O 1
ATOM 1455 N N . HIS A 1 179 ? -14.610 -5.774 30.079 1.00 95.81 179 HIS A N 1
ATOM 1456 C CA . HIS A 1 179 ? -14.793 -6.622 28.902 1.00 95.81 179 HIS A CA 1
ATOM 1457 C C . HIS A 1 179 ? -16.082 -7.464 28.971 1.00 95.81 179 HIS A C 1
ATOM 1459 O O . HIS A 1 179 ? -16.841 -7.542 27.999 1.00 95.81 179 HIS A O 1
ATOM 1465 N N . VAL A 1 180 ? -16.384 -8.075 30.121 1.00 97.44 180 VAL A N 1
ATOM 1466 C CA . VAL A 1 180 ? -17.634 -8.835 30.304 1.00 97.44 180 VAL A CA 1
ATOM 1467 C C . VAL A 1 180 ? -18.849 -7.908 30.252 1.00 97.44 180 VAL A C 1
ATOM 1469 O O . VAL A 1 180 ? -19.823 -8.224 29.564 1.00 97.44 180 VAL A O 1
ATOM 1472 N N . LYS A 1 181 ? -18.794 -6.742 30.912 1.00 97.44 181 LYS A N 1
ATOM 1473 C CA . LYS A 1 181 ? -19.880 -5.746 30.874 1.00 97.44 181 LYS A CA 1
ATOM 1474 C C . LYS A 1 181 ? -20.172 -5.280 29.450 1.00 97.44 181 LYS A C 1
ATOM 1476 O O . LYS A 1 181 ? -21.332 -5.317 29.040 1.00 97.44 181 LYS A O 1
ATOM 1481 N N . SER A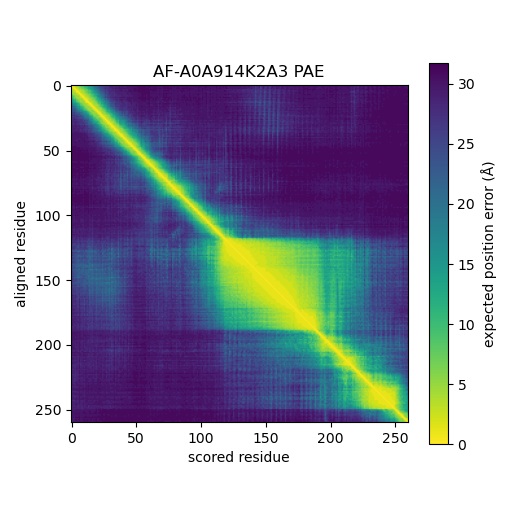 1 182 ? -19.145 -4.909 28.685 1.00 94.12 182 SER A N 1
ATOM 1482 C CA . SER A 1 182 ? -19.299 -4.466 27.293 1.00 94.12 182 SER A CA 1
ATOM 1483 C C . SER A 1 182 ? -19.826 -5.586 26.392 1.00 94.12 182 SER A C 1
ATOM 1485 O O . SER A 1 182 ? -20.699 -5.344 25.558 1.00 94.12 182 SER A O 1
ATOM 1487 N N . THR A 1 183 ? -19.394 -6.832 26.611 1.00 94.69 183 THR A N 1
ATOM 1488 C CA . THR A 1 183 ? -19.906 -8.007 25.887 1.00 94.69 183 THR A CA 1
ATOM 1489 C C . THR A 1 183 ? -21.386 -8.255 26.181 1.00 94.69 183 THR A C 1
ATOM 1491 O O . THR A 1 183 ? -22.175 -8.438 25.252 1.00 94.69 183 THR A O 1
ATOM 1494 N N . ILE A 1 184 ? -21.794 -8.210 27.454 1.00 95.69 184 ILE A N 1
ATOM 1495 C CA . ILE A 1 184 ? -23.200 -8.357 27.859 1.00 95.69 184 ILE A CA 1
ATOM 1496 C C . ILE A 1 184 ? -24.037 -7.207 27.299 1.00 95.69 184 ILE A C 1
ATOM 1498 O O . ILE A 1 184 ? -25.124 -7.450 26.784 1.00 95.69 184 ILE A O 1
ATOM 1502 N N . GLN A 1 185 ? -23.548 -5.967 27.370 1.00 93.81 185 GLN A N 1
ATOM 1503 C CA . GLN A 1 185 ? -24.240 -4.803 26.816 1.00 93.81 185 GLN A CA 1
ATOM 1504 C C . GLN A 1 185 ? -24.424 -4.941 25.304 1.00 93.81 185 GLN A C 1
ATOM 1506 O O . GLN A 1 185 ? -25.528 -4.746 24.808 1.00 93.81 185 GLN A O 1
ATOM 1511 N N . ARG A 1 186 ? -23.381 -5.360 24.580 1.00 87.31 186 ARG A N 1
ATOM 1512 C CA . ARG A 1 186 ? -23.451 -5.615 23.137 1.00 87.31 186 ARG A CA 1
ATOM 1513 C C . ARG A 1 186 ? -24.420 -6.746 22.792 1.00 87.31 186 ARG A C 1
ATOM 1515 O O . ARG A 1 186 ? -25.093 -6.658 21.773 1.00 87.31 186 ARG A O 1
ATOM 1522 N N . ALA A 1 187 ? -24.505 -7.784 23.622 1.00 89.62 187 ALA A N 1
ATOM 1523 C CA . ALA A 1 187 ? -25.466 -8.873 23.447 1.00 89.62 187 ALA A CA 1
ATOM 1524 C C . ALA A 1 187 ? -26.911 -8.447 23.769 1.00 89.62 187 ALA A C 1
ATOM 1526 O O . ALA A 1 187 ? -27.843 -8.904 23.115 1.00 89.62 187 ALA A O 1
ATOM 1527 N N . LYS A 1 188 ? -27.094 -7.562 24.758 1.00 88.38 188 LYS A N 1
ATOM 1528 C CA . LYS A 1 188 ? -28.386 -6.962 25.129 1.00 88.38 188 LYS A CA 1
ATOM 1529 C C . LYS A 1 188 ? -28.821 -5.835 24.192 1.00 88.38 188 LYS A C 1
ATOM 1531 O O . LYS A 1 188 ? -29.971 -5.418 24.264 1.00 88.38 188 LYS A O 1
ATOM 1536 N N . GLN A 1 189 ? -27.919 -5.319 23.357 1.00 82.75 189 GLN A N 1
ATOM 1537 C CA . GLN A 1 189 ? -28.213 -4.267 22.392 1.00 82.75 189 GLN A CA 1
ATOM 1538 C C . GLN A 1 189 ? -29.266 -4.779 21.404 1.00 82.75 189 GLN A C 1
ATOM 1540 O O . GLN A 1 189 ? -28.963 -5.522 20.470 1.00 82.75 189 GLN A O 1
ATOM 1545 N N . GLU A 1 190 ? -30.512 -4.363 21.598 1.00 74.88 190 GLU A N 1
ATOM 1546 C CA . GLU A 1 190 ? -31.572 -4.650 20.646 1.00 74.88 190 GLU A CA 1
ATOM 1547 C C . GLU A 1 190 ? -31.310 -3.901 19.334 1.00 74.88 190 GLU A C 1
ATOM 1549 O O . GLU A 1 190 ? -30.930 -2.727 19.313 1.00 74.88 190 GLU A O 1
ATOM 1554 N N . TRP A 1 191 ? -31.521 -4.571 18.199 1.00 61.53 191 TRP A N 1
ATOM 1555 C CA . TRP A 1 191 ? -31.366 -3.925 16.893 1.00 61.53 191 TRP A CA 1
ATOM 1556 C C . TRP A 1 191 ? -32.395 -2.813 16.654 1.00 61.53 191 TRP A C 1
ATOM 1558 O O . TRP A 1 191 ? -32.147 -1.973 15.792 1.00 61.53 191 TRP A O 1
ATOM 1568 N N . SER A 1 192 ? -33.494 -2.791 17.423 1.00 61.84 192 SER A N 1
ATOM 1569 C CA . SER A 1 192 ? -34.575 -1.791 17.413 1.00 61.84 192 SER A CA 1
ATOM 1570 C C . SER A 1 192 ? -34.065 -0.356 17.617 1.00 61.84 192 SER A C 1
ATOM 1572 O O . SER A 1 192 ? -34.590 0.573 17.005 1.00 61.84 192 SER A O 1
ATOM 1574 N N . THR A 1 193 ? -32.989 -0.174 18.387 1.00 62.03 193 THR A N 1
ATOM 1575 C CA . THR A 1 193 ? -32.386 1.136 18.695 1.00 62.03 193 THR A CA 1
ATOM 1576 C C . THR A 1 193 ? -31.709 1.790 17.483 1.00 62.03 193 THR A C 1
ATOM 1578 O O . THR A 1 193 ? -31.555 3.006 17.443 1.00 62.03 193 THR A O 1
ATOM 1581 N N . ASN A 1 194 ? -31.342 1.001 16.464 1.00 64.19 194 ASN A N 1
ATOM 1582 C CA . ASN A 1 194 ? -30.787 1.472 15.189 1.00 64.19 194 ASN A CA 1
ATOM 1583 C C . ASN A 1 194 ? -31.790 1.274 14.043 1.00 64.19 194 ASN A C 1
ATOM 1585 O O . ASN A 1 194 ? -31.428 0.846 12.944 1.00 64.19 194 ASN A O 1
ATOM 1589 N N . LEU A 1 195 ? -33.074 1.534 14.283 1.00 66.75 195 LEU A N 1
ATOM 1590 C CA . LEU A 1 195 ? -34.064 1.627 13.214 1.00 66.75 195 LEU A CA 1
ATOM 1591 C C . LEU A 1 195 ? -34.225 3.086 12.798 1.00 66.75 195 LEU A C 1
ATOM 1593 O O . LEU A 1 195 ? -34.212 4.015 13.600 1.00 66.75 195 LEU A O 1
ATOM 1597 N N . THR A 1 196 ? -34.383 3.285 11.497 1.00 68.81 196 THR A N 1
ATOM 1598 C CA . THR A 1 196 ? -34.932 4.538 10.971 1.00 68.81 196 THR A CA 1
ATOM 1599 C C . THR A 1 196 ? -36.371 4.714 11.465 1.00 68.81 196 THR A C 1
ATOM 1601 O O . THR A 1 196 ? -37.029 3.731 11.794 1.00 68.81 196 THR A O 1
ATOM 1604 N N . VAL A 1 197 ? -36.908 5.939 11.440 1.00 75.12 197 VAL A N 1
ATOM 1605 C CA . VAL A 1 197 ? -38.322 6.216 11.793 1.00 75.12 197 VAL A CA 1
ATOM 1606 C C . VAL A 1 197 ? -39.306 5.347 10.979 1.00 75.12 197 VAL A C 1
ATOM 1608 O O . VAL A 1 197 ? -40.396 5.035 11.435 1.00 75.12 197 VAL A O 1
ATOM 1611 N N . SER A 1 198 ? -38.890 4.871 9.798 1.00 76.00 198 SER A N 1
ATOM 1612 C CA . SER A 1 198 ? -39.628 3.928 8.940 1.00 76.00 198 SER A CA 1
ATOM 1613 C C . SER A 1 198 ? -39.617 2.463 9.427 1.00 76.00 198 SER A C 1
ATOM 1615 O O . SER A 1 198 ? -40.204 1.610 8.762 1.00 76.00 198 SER A O 1
ATOM 1617 N N . GLY A 1 199 ? -38.899 2.127 10.500 1.00 73.25 199 GLY A N 1
ATOM 1618 C CA . GLY A 1 199 ? -38.733 0.756 10.997 1.00 73.25 199 GLY A CA 1
ATOM 1619 C C . GLY A 1 199 ? -37.715 -0.098 10.223 1.00 73.25 199 GLY A C 1
ATOM 1620 O O . GLY A 1 199 ? -37.517 -1.272 10.529 1.00 73.25 199 GLY A O 1
ATOM 1621 N N . LYS A 1 200 ? -37.040 0.470 9.214 1.00 73.81 200 LYS A N 1
ATOM 1622 C CA . LYS A 1 200 ? -35.969 -0.209 8.463 1.00 73.81 200 LYS A CA 1
ATOM 1623 C C . LYS A 1 200 ? -34.645 -0.106 9.215 1.00 73.81 200 LYS A C 1
ATOM 1625 O O . LYS A 1 200 ? -34.379 0.928 9.833 1.00 73.81 200 LYS A O 1
ATOM 1630 N N . LYS A 1 201 ? -33.794 -1.134 9.093 1.00 72.00 201 LYS A N 1
ATOM 1631 C CA . LYS A 1 201 ? -32.422 -1.141 9.634 1.00 72.00 201 LYS A CA 1
ATOM 1632 C C . LYS A 1 201 ? -31.679 0.125 9.191 1.00 72.00 201 LYS A C 1
ATOM 1634 O O . LYS A 1 201 ? -31.524 0.355 7.990 1.00 72.00 201 LYS A O 1
ATOM 1639 N N . LYS A 1 202 ? -31.230 0.942 10.144 1.00 71.75 202 LYS A N 1
ATOM 1640 C CA . LYS A 1 202 ? -30.338 2.074 9.892 1.00 71.75 202 LYS A CA 1
ATOM 1641 C C . LYS A 1 202 ? -28.930 1.504 9.767 1.00 71.75 202 LYS A C 1
ATOM 1643 O O . LYS A 1 202 ? -28.316 1.114 10.756 1.00 71.75 202 LYS A O 1
ATOM 1648 N N . TYR A 1 203 ? -28.450 1.382 8.537 1.00 70.56 203 TYR A N 1
ATOM 1649 C CA . TYR A 1 203 ? -27.041 1.092 8.320 1.00 70.56 203 TYR A CA 1
ATOM 1650 C C . TYR A 1 203 ? -26.240 2.343 8.677 1.00 70.56 203 TYR A C 1
ATOM 1652 O O . TYR A 1 203 ? -26.668 3.439 8.301 1.00 70.56 203 TYR A O 1
ATOM 1660 N N . PRO A 1 204 ? -25.115 2.200 9.392 1.00 69.12 204 PRO A N 1
ATOM 1661 C CA . PRO A 1 204 ? -24.265 3.339 9.676 1.00 69.12 204 PRO A CA 1
ATOM 1662 C C . PRO A 1 204 ? -23.821 3.953 8.350 1.00 69.12 204 PRO A C 1
ATOM 1664 O O . PRO A 1 204 ? -23.380 3.252 7.432 1.00 69.12 204 PRO A O 1
ATOM 1667 N N . HIS A 1 205 ? -23.994 5.265 8.225 1.00 69.88 205 HIS A N 1
ATOM 1668 C CA . HIS A 1 205 ? -23.472 5.986 7.071 1.00 69.88 205 HIS A CA 1
ATOM 1669 C C . HIS A 1 205 ? -21.940 5.938 7.137 1.00 69.88 205 HIS A C 1
ATOM 1671 O O . HIS A 1 205 ? -21.365 5.935 8.221 1.00 69.88 205 HIS A O 1
ATOM 1677 N N . TRP A 1 206 ? -21.243 5.946 5.999 1.00 63.47 206 TRP A N 1
ATOM 1678 C CA . TRP A 1 206 ? -19.772 5.995 5.990 1.00 63.47 206 TRP A CA 1
ATOM 1679 C C . TRP A 1 206 ? -19.182 7.178 6.788 1.00 63.47 206 TRP A C 1
ATOM 1681 O O . TRP A 1 206 ? -18.067 7.069 7.280 1.00 63.47 206 TRP A O 1
ATOM 1691 N N . SER A 1 207 ? -19.937 8.266 6.978 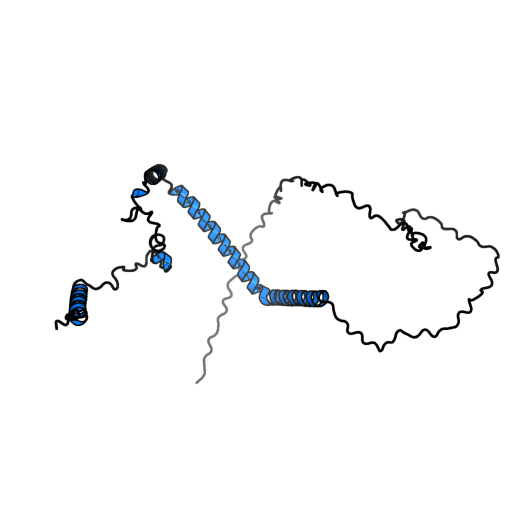1.00 61.97 207 SER A N 1
ATOM 1692 C CA . SER A 1 207 ? -19.565 9.427 7.796 1.00 61.97 207 SER A CA 1
ATOM 1693 C C . SER A 1 207 ? -19.803 9.237 9.301 1.00 61.97 207 SER A C 1
ATOM 1695 O O . SER A 1 207 ? -19.408 10.082 10.089 1.00 61.97 207 SER A O 1
ATOM 1697 N N . GLU A 1 208 ? -20.496 8.171 9.704 1.00 66.94 208 GLU A N 1
ATOM 1698 C CA . GLU A 1 208 ? -20.737 7.788 11.104 1.00 66.94 208 GLU A CA 1
ATOM 1699 C C . GLU A 1 208 ? -19.668 6.791 11.593 1.00 66.94 208 GLU A C 1
ATOM 1701 O O . GLU A 1 208 ? -19.453 6.653 12.792 1.00 66.94 208 GLU A O 1
ATOM 1706 N N . LEU A 1 209 ? -18.980 6.108 10.666 1.00 65.06 209 LEU A N 1
ATOM 1707 C CA . LEU A 1 209 ? -17.946 5.105 10.958 1.00 65.06 209 LEU A CA 1
ATOM 1708 C C . LEU A 1 209 ? -16.530 5.676 11.093 1.00 65.06 209 LEU A C 1
ATOM 1710 O O . LEU A 1 209 ? -15.678 5.011 11.673 1.00 65.06 209 LEU A O 1
ATOM 1714 N N . MET A 1 210 ? -16.270 6.861 10.542 1.00 66.06 210 MET A N 1
ATOM 1715 C CA . MET A 1 210 ? -14.980 7.546 10.632 1.00 66.06 210 MET A CA 1
ATOM 1716 C C . MET A 1 210 ? -15.197 8.966 11.132 1.00 66.06 210 MET A C 1
ATOM 1718 O O . MET A 1 210 ? -16.101 9.663 10.664 1.00 66.06 210 MET A O 1
ATOM 1722 N N . ALA A 1 211 ? -14.342 9.403 12.052 1.00 68.25 211 ALA A N 1
ATOM 1723 C CA . ALA A 1 211 ? -14.281 10.801 12.450 1.00 68.25 211 ALA A CA 1
ATOM 1724 C C . ALA A 1 211 ? -13.800 11.652 11.253 1.00 68.25 211 ALA A C 1
ATOM 1726 O O . ALA A 1 211 ? -13.035 11.168 10.412 1.00 68.25 211 ALA A O 1
ATOM 1727 N N . LEU A 1 212 ? -14.241 12.909 11.139 1.00 67.94 212 LEU A N 1
ATOM 1728 C CA . LEU A 1 212 ? -13.809 13.791 10.039 1.00 67.94 212 LEU A CA 1
ATOM 1729 C C . LEU A 1 212 ? -12.290 13.992 10.077 1.00 67.94 212 LEU A C 1
ATOM 1731 O O . LEU A 1 212 ? -11.629 14.024 9.046 1.00 67.94 212 LEU A O 1
ATOM 1735 N N . GLU A 1 213 ? -11.740 14.042 11.279 1.00 75.12 213 GLU A N 1
ATOM 1736 C CA . GLU A 1 213 ? -10.324 14.121 11.593 1.00 75.12 213 GLU A CA 1
ATOM 1737 C C . GLU A 1 213 ? -9.566 12.923 10.995 1.00 75.12 213 GLU A C 1
ATOM 1739 O O . GLU A 1 213 ? -8.547 13.099 10.333 1.00 75.12 213 GLU A O 1
ATOM 1744 N N . GLU A 1 214 ? -10.119 11.711 11.113 1.00 77.00 214 GLU A N 1
ATOM 1745 C CA . GLU A 1 214 ? -9.543 10.496 10.524 1.00 77.00 214 GLU A CA 1
ATOM 1746 C C . GLU A 1 214 ? -9.659 10.493 8.990 1.00 77.00 214 GLU A C 1
ATOM 1748 O O . GLU A 1 214 ? -8.728 10.086 8.292 1.00 77.00 214 GLU A O 1
ATOM 1753 N N . LEU A 1 215 ? -10.775 11.000 8.452 1.00 76.31 215 LEU A N 1
ATOM 1754 C CA . LEU A 1 215 ? -11.009 11.106 7.008 1.00 76.31 215 LEU A CA 1
ATOM 1755 C C . LEU A 1 215 ? -10.047 12.095 6.334 1.00 76.31 215 LEU A C 1
ATOM 1757 O O . LEU A 1 215 ? -9.573 11.843 5.224 1.00 76.31 215 LEU A O 1
ATOM 1761 N N . TYR A 1 216 ? -9.759 13.211 7.003 1.00 76.69 216 TYR A N 1
ATOM 1762 C CA . TYR A 1 216 ? -8.838 14.242 6.522 1.00 76.69 216 TYR A CA 1
ATOM 1763 C C . TYR A 1 216 ? -7.389 14.028 6.987 1.00 76.69 216 TYR A C 1
ATOM 1765 O O . TYR A 1 216 ? -6.502 14.764 6.557 1.00 76.69 216 TYR A O 1
ATOM 1773 N N . GLY A 1 217 ? -7.124 13.000 7.802 1.00 76.94 217 GLY A N 1
ATOM 1774 C CA . GLY A 1 217 ? -5.787 12.667 8.298 1.00 76.94 217 GLY A CA 1
ATOM 1775 C C . GLY A 1 217 ? -5.194 13.725 9.234 1.00 76.94 217 GLY A C 1
ATOM 1776 O O . GLY A 1 217 ? -3.978 13.916 9.239 1.00 76.94 217 GLY A O 1
ATOM 1777 N N . ILE A 1 218 ? -6.049 14.429 9.975 1.00 79.06 218 ILE A N 1
ATOM 1778 C CA . ILE A 1 218 ? -5.680 15.468 10.939 1.00 79.06 218 ILE A CA 1
ATOM 1779 C C . ILE A 1 218 ? -5.345 14.788 12.276 1.00 79.06 218 ILE A C 1
ATOM 1781 O O . ILE A 1 218 ? -5.992 13.812 12.662 1.00 79.06 218 ILE A O 1
ATOM 1785 N N . GLU A 1 219 ? -4.297 15.249 12.967 1.00 77.81 219 GLU A N 1
ATOM 1786 C CA . GLU A 1 219 ? -3.938 14.685 14.273 1.00 77.81 219 GLU A CA 1
ATOM 1787 C C . GLU A 1 219 ? -5.058 14.948 15.300 1.00 77.81 219 GLU A C 1
ATOM 1789 O O . GLU A 1 219 ? -5.626 16.036 15.298 1.00 77.81 219 GLU A O 1
ATOM 1794 N N . PRO A 1 220 ? -5.353 14.018 16.233 1.00 68.12 220 PRO A N 1
ATOM 1795 C CA . PRO A 1 220 ? -6.463 14.156 17.190 1.00 68.12 220 PRO A CA 1
ATOM 1796 C C . PRO A 1 220 ? -6.411 15.402 18.091 1.00 68.12 220 PRO A C 1
ATOM 1798 O O . PRO A 1 220 ? -7.405 15.740 18.726 1.00 68.12 220 PRO A O 1
ATOM 1801 N N . ASN A 1 221 ? -5.250 16.057 18.176 1.00 69.00 221 ASN A N 1
ATOM 1802 C CA . ASN A 1 221 ? -5.034 17.266 18.969 1.00 69.00 221 ASN A CA 1
ATOM 1803 C C . ASN A 1 221 ? -5.331 18.563 18.200 1.00 69.00 221 ASN A C 1
ATOM 1805 O O . ASN A 1 221 ? -5.379 19.625 18.818 1.00 69.00 221 ASN A O 1
ATOM 1809 N N . ASP A 1 222 ? -5.499 18.494 16.879 1.00 69.56 222 ASP A N 1
ATOM 1810 C CA . ASP A 1 222 ? -5.799 19.644 16.030 1.00 69.56 222 ASP A CA 1
ATOM 1811 C C . ASP A 1 222 ? -7.319 19.671 15.794 1.00 69.56 222 ASP A C 1
ATOM 1813 O O . ASP A 1 222 ? -7.879 18.939 14.975 1.00 69.56 222 ASP A O 1
ATOM 1817 N N . TYR A 1 223 ? -8.014 20.425 16.647 1.00 71.69 223 TYR A N 1
ATOM 1818 C CA . TYR A 1 223 ? -9.474 20.449 16.715 1.00 71.69 223 TYR A CA 1
ATOM 1819 C C . TYR A 1 223 ? -10.063 21.210 15.525 1.00 71.69 223 TYR A C 1
ATOM 1821 O O . TYR A 1 223 ? -9.863 22.416 15.379 1.00 71.69 223 TYR A O 1
ATOM 1829 N N . ILE A 1 224 ? -10.856 20.521 14.701 1.00 66.50 224 ILE A N 1
ATOM 1830 C CA . ILE A 1 224 ? -11.707 21.186 13.715 1.00 66.50 224 ILE A CA 1
ATOM 1831 C C . ILE A 1 224 ? -12.919 21.736 14.458 1.00 66.50 224 ILE A C 1
ATOM 1833 O O . ILE A 1 224 ? -13.797 20.990 14.902 1.00 66.50 224 ILE A O 1
ATOM 1837 N N . GLU A 1 225 ? -12.988 23.054 14.572 1.00 75.19 225 GLU A N 1
ATOM 1838 C CA . GLU A 1 225 ? -14.142 23.724 15.144 1.00 75.19 225 GLU A CA 1
ATOM 1839 C C . GLU A 1 225 ? -15.374 23.492 14.258 1.00 75.19 225 GLU A C 1
ATOM 1841 O O . GLU A 1 225 ? -15.516 24.060 13.181 1.00 75.19 225 GLU A O 1
ATOM 1846 N N . LYS A 1 226 ? -16.276 22.608 14.703 1.00 74.56 226 LYS A N 1
ATOM 1847 C CA . LYS A 1 226 ? -17.476 22.211 13.938 1.00 74.56 226 LYS A CA 1
ATOM 1848 C C . LYS A 1 226 ? -18.458 23.368 13.732 1.00 74.56 226 LYS A C 1
ATOM 1850 O O . LYS A 1 226 ? -19.289 23.301 12.832 1.00 74.56 226 LYS A O 1
ATOM 1855 N N . SER A 1 227 ? -18.362 24.401 14.567 1.00 71.31 227 SER A N 1
ATOM 1856 C CA . SER A 1 227 ? -19.081 25.673 14.458 1.00 71.31 227 SER A CA 1
ATOM 1857 C C . SER A 1 227 ? -18.452 26.638 13.452 1.00 71.31 227 SER A C 1
ATOM 1859 O O . SER A 1 227 ? -19.113 27.599 13.063 1.00 71.31 227 SER A O 1
ATOM 1861 N N . ALA A 1 228 ? -17.222 26.400 12.986 1.00 71.06 228 ALA A N 1
ATOM 1862 C CA . ALA A 1 228 ? -16.573 27.279 12.025 1.00 71.06 228 ALA A CA 1
ATOM 1863 C C . ALA A 1 228 ? -17.338 27.258 10.692 1.00 71.06 228 ALA A C 1
ATOM 1865 O O . ALA A 1 228 ? -17.401 26.249 9.990 1.00 71.06 228 ALA A O 1
ATOM 1866 N N . GLY A 1 229 ? -17.949 28.394 10.354 1.00 68.81 229 GLY A N 1
ATOM 1867 C CA . GLY A 1 229 ? -18.775 28.553 9.156 1.00 68.81 229 GLY A CA 1
ATOM 1868 C C . GLY A 1 229 ? -20.272 28.317 9.369 1.00 68.81 229 GLY A C 1
ATOM 1869 O O . GLY A 1 229 ? -21.040 28.549 8.431 1.00 68.81 229 GLY A O 1
ATOM 1870 N N . LEU A 1 230 ? -20.712 27.924 10.574 1.00 80.56 230 LEU A N 1
ATOM 1871 C CA . LEU A 1 230 ? -22.107 28.145 10.947 1.00 80.56 230 LEU A CA 1
ATOM 1872 C C . LEU A 1 230 ? -22.310 29.646 11.217 1.00 80.56 230 LEU A C 1
ATOM 1874 O O . LEU A 1 230 ? -21.443 30.277 11.817 1.00 80.56 230 LEU A O 1
ATOM 1878 N N . PRO A 1 231 ? -23.420 30.243 10.752 1.00 81.06 231 PRO A N 1
ATOM 1879 C CA . PRO A 1 231 ? -23.713 31.637 11.050 1.00 81.06 231 PRO A CA 1
ATOM 1880 C C . PRO A 1 231 ? -23.952 31.820 12.551 1.00 81.06 231 PRO A C 1
ATOM 1882 O O . PRO A 1 231 ? -24.726 31.055 13.129 1.00 81.06 231 PRO A O 1
ATOM 1885 N N . ASP A 1 232 ? -23.362 32.859 13.143 1.00 85.25 232 ASP A N 1
ATOM 1886 C CA . ASP A 1 232 ? -23.731 33.328 14.484 1.00 85.25 232 ASP A CA 1
ATOM 1887 C C . ASP A 1 232 ? -25.237 33.605 14.568 1.00 85.25 232 ASP A C 1
ATOM 1889 O O . ASP A 1 232 ? -25.881 33.865 13.547 1.00 85.25 232 ASP A O 1
ATOM 1893 N N . GLU A 1 233 ? -25.807 33.584 15.775 1.00 87.69 233 GLU A N 1
ATOM 1894 C CA . GLU A 1 233 ? -27.259 33.690 15.998 1.00 87.69 233 GLU A CA 1
ATOM 1895 C C . GLU A 1 233 ? -27.879 34.890 15.260 1.00 87.69 233 GLU A C 1
ATOM 1897 O O . GLU A 1 233 ? -28.897 34.759 14.575 1.00 87.69 233 GLU A O 1
ATOM 1902 N N . GLU A 1 234 ? -27.208 36.041 15.283 1.00 86.94 234 GLU A N 1
ATOM 1903 C CA . GLU A 1 234 ? -27.639 37.252 14.578 1.00 86.94 234 GLU A CA 1
ATOM 1904 C C . GLU A 1 234 ? -27.634 37.089 13.049 1.00 86.94 234 GLU A C 1
ATOM 1906 O O . GLU A 1 234 ? -28.569 37.503 12.356 1.00 86.94 234 GLU A O 1
ATOM 1911 N N . ILE A 1 235 ? -26.598 36.448 12.502 1.00 84.94 235 ILE A N 1
ATOM 1912 C CA . ILE A 1 235 ? -26.450 36.204 11.062 1.00 84.94 235 ILE A CA 1
ATOM 1913 C C . ILE A 1 235 ? -27.446 35.126 10.612 1.00 84.94 235 ILE A C 1
ATOM 1915 O O . ILE A 1 235 ? -28.030 35.231 9.531 1.00 84.94 235 ILE A O 1
ATOM 1919 N N . ALA A 1 236 ? -27.707 34.121 11.449 1.00 89.75 236 ALA A N 1
ATOM 1920 C CA . ALA A 1 236 ? -28.713 33.095 11.206 1.00 89.75 236 ALA A CA 1
ATOM 1921 C C . ALA A 1 236 ? -30.117 33.709 11.097 1.00 89.75 236 ALA A C 1
ATOM 1923 O O . ALA A 1 236 ? -30.858 33.384 10.161 1.00 89.75 236 ALA A O 1
ATOM 1924 N N . HIS A 1 237 ? -30.456 34.657 11.978 1.00 92.06 237 HIS A N 1
ATOM 1925 C CA . HIS A 1 237 ? -31.702 35.423 11.894 1.00 92.06 237 HIS A CA 1
ATOM 1926 C C . HIS A 1 237 ? -31.794 36.244 10.603 1.00 92.06 237 HIS A C 1
ATOM 1928 O O . HIS A 1 237 ? -32.822 36.198 9.924 1.00 92.06 237 HIS A O 1
ATOM 1934 N N . GLN A 1 238 ? -30.717 36.927 10.205 1.00 91.00 238 GLN A N 1
ATOM 1935 C CA . GLN A 1 238 ? -30.684 37.682 8.946 1.00 91.00 238 GLN A CA 1
ATOM 1936 C C . GLN A 1 238 ? -30.840 36.775 7.716 1.00 91.00 238 GLN A C 1
ATOM 1938 O O . GLN A 1 238 ? -31.549 37.120 6.769 1.00 91.00 238 GLN A O 1
ATOM 1943 N N . ILE A 1 239 ? -30.218 35.592 7.717 1.00 89.56 239 ILE A N 1
ATOM 1944 C CA . ILE A 1 239 ? -30.375 34.597 6.647 1.00 89.56 239 ILE A CA 1
ATOM 1945 C C . ILE A 1 239 ? -31.816 34.081 6.602 1.00 89.56 239 ILE A C 1
ATOM 1947 O O . ILE A 1 239 ? -32.373 33.928 5.512 1.00 89.56 239 ILE A O 1
ATOM 1951 N N . ALA A 1 240 ? -32.437 33.829 7.757 1.00 92.31 240 ALA A N 1
ATOM 1952 C CA . ALA A 1 240 ? -33.830 33.401 7.836 1.00 92.31 240 ALA A CA 1
ATOM 1953 C C . ALA A 1 240 ? -34.784 34.475 7.288 1.00 92.31 240 ALA A C 1
ATOM 1955 O O . ALA A 1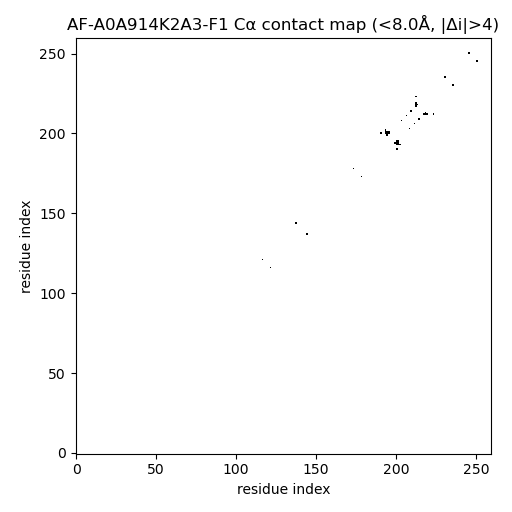 240 ? -35.652 34.155 6.474 1.00 92.31 240 ALA A O 1
ATOM 1956 N N . GLN A 1 241 ? -34.568 35.743 7.649 1.00 93.94 241 GLN A N 1
ATOM 1957 C CA . GLN A 1 241 ? -35.323 36.882 7.118 1.00 93.94 241 GLN A CA 1
ATOM 1958 C C . GLN A 1 241 ? -35.145 37.011 5.602 1.00 93.94 241 GLN A C 1
ATOM 1960 O O . GLN A 1 241 ? -36.131 37.003 4.871 1.00 93.94 241 GLN A O 1
ATOM 1965 N N . LYS A 1 242 ? -33.906 36.998 5.094 1.00 91.56 242 LYS A N 1
ATOM 1966 C CA . LYS A 1 242 ? -33.643 37.055 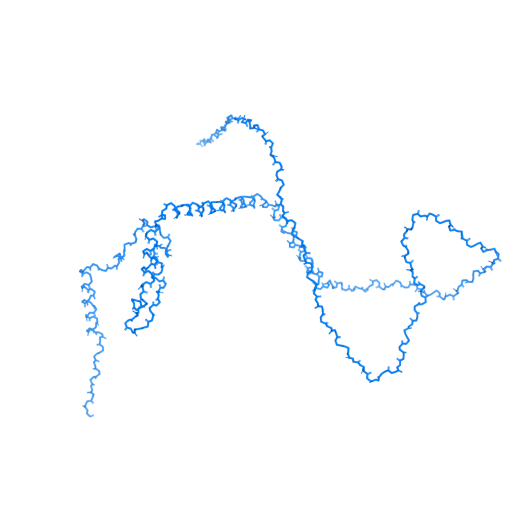3.643 1.00 91.56 242 LYS A CA 1
ATOM 1967 C C . LYS A 1 242 ? -34.227 35.865 2.884 1.00 91.56 242 LYS A C 1
ATOM 1969 O O . LYS A 1 242 ? -34.659 36.020 1.744 1.00 91.56 242 LYS A O 1
ATOM 1974 N N . ARG A 1 243 ? -34.273 34.675 3.493 1.00 89.69 243 ARG A N 1
ATOM 1975 C CA . ARG A 1 243 ? -34.976 33.512 2.926 1.00 89.69 243 ARG A CA 1
ATOM 1976 C C . ARG A 1 243 ? -36.479 33.751 2.849 1.00 89.69 243 ARG A C 1
ATOM 1978 O O . ARG A 1 243 ? -37.064 33.446 1.816 1.00 89.69 243 ARG A O 1
ATOM 1985 N N . GLN A 1 244 ? -37.097 34.294 3.897 1.00 91.12 244 GLN A N 1
ATOM 1986 C CA . GLN A 1 244 ? -38.520 34.644 3.887 1.00 91.12 244 GLN A CA 1
ATOM 1987 C C . GLN A 1 244 ? -38.823 35.723 2.845 1.00 91.12 244 GLN A C 1
ATOM 1989 O O . GLN A 1 244 ? -39.740 35.548 2.050 1.00 91.12 244 GLN A O 1
ATOM 1994 N N . GLU A 1 245 ? -38.015 36.780 2.775 1.00 91.19 245 GLU A N 1
ATOM 1995 C CA . GLU A 1 245 ? -38.119 37.823 1.749 1.00 91.19 245 GLU A CA 1
ATOM 1996 C C . GLU A 1 245 ? -37.985 37.245 0.337 1.00 91.19 245 GLU A C 1
ATOM 1998 O O . GLU A 1 245 ? -38.784 37.561 -0.544 1.00 91.19 245 GLU A O 1
ATOM 2003 N N . TYR A 1 246 ? -37.009 36.359 0.114 1.00 90.12 246 TYR A N 1
ATOM 2004 C CA . TYR A 1 246 ? -36.832 35.673 -1.163 1.00 90.12 246 TYR A CA 1
ATOM 2005 C C . TYR A 1 246 ? -38.052 34.812 -1.507 1.00 90.12 246 TYR A C 1
ATOM 2007 O O . TYR A 1 246 ? -38.554 34.877 -2.627 1.00 90.12 246 TYR A O 1
ATOM 2015 N N . LEU A 1 247 ? -38.566 34.036 -0.551 1.00 85.44 247 LEU A N 1
ATOM 2016 C CA . LEU A 1 247 ? -39.769 33.231 -0.750 1.00 85.44 247 LEU A CA 1
ATOM 2017 C C . LEU A 1 247 ? -40.991 34.109 -1.032 1.00 85.44 247 LEU A C 1
ATOM 2019 O O . LEU A 1 247 ? -41.746 33.795 -1.939 1.00 85.44 247 LEU A O 1
ATOM 2023 N N . LEU A 1 248 ? -41.177 35.237 -0.351 1.00 84.44 248 LEU A N 1
ATOM 2024 C CA . LEU A 1 248 ? -42.271 36.171 -0.649 1.00 84.44 248 LEU A CA 1
ATOM 2025 C C . LEU A 1 248 ? -42.133 36.794 -2.043 1.00 84.44 248 LEU A C 1
ATOM 2027 O O . LEU A 1 248 ? -43.120 36.952 -2.757 1.00 84.44 248 LEU A O 1
ATOM 2031 N N . LYS A 1 249 ? -40.904 37.126 -2.445 1.00 84.31 249 LYS A N 1
ATOM 2032 C CA . LYS A 1 249 ? -40.612 37.786 -3.720 1.00 84.31 249 LYS A CA 1
ATOM 2033 C C . LYS A 1 249 ? -40.688 36.842 -4.922 1.00 84.31 249 LYS A C 1
ATOM 2035 O O . LYS A 1 249 ? -41.061 37.281 -6.008 1.00 84.31 249 LYS A O 1
ATOM 2040 N N . TYR A 1 250 ? -40.313 35.577 -4.739 1.00 77.31 250 TYR A N 1
ATOM 2041 C CA . TYR A 1 250 ? -40.137 34.608 -5.826 1.00 77.31 250 TYR A CA 1
ATOM 2042 C C . TYR A 1 250 ? -40.993 33.344 -5.694 1.00 77.31 250 TYR A C 1
ATOM 2044 O O . TYR A 1 250 ? -40.974 32.519 -6.610 1.00 77.31 250 TYR A O 1
ATOM 2052 N N . SER A 1 251 ? -41.775 33.174 -4.621 1.00 70.50 251 SER A N 1
ATOM 2053 C CA . SER A 1 251 ? -42.871 32.204 -4.655 1.00 70.50 251 SER A CA 1
ATOM 2054 C C . SER A 1 251 ? -43.850 32.665 -5.725 1.00 70.50 251 SER A C 1
ATOM 2056 O O . SER A 1 251 ? -44.363 33.784 -5.721 1.00 70.50 251 SER A O 1
ATOM 2058 N N . LEU A 1 252 ? -44.003 31.810 -6.730 1.00 61.06 252 LEU A N 1
ATOM 2059 C CA . LEU A 1 252 ? -44.893 32.010 -7.859 1.00 61.06 252 LEU A CA 1
ATOM 2060 C C . LEU A 1 252 ? -46.265 32.435 -7.328 1.00 61.06 252 LEU A C 1
ATOM 2062 O O . LEU A 1 252 ? -46.902 31.670 -6.604 1.00 61.06 252 LEU A O 1
ATOM 2066 N N . LYS A 1 253 ? -46.726 33.639 -7.699 1.00 60.97 253 LYS A N 1
ATOM 2067 C CA . LYS A 1 253 ? -48.138 34.003 -7.543 1.00 60.97 253 LYS A CA 1
ATOM 2068 C C . LYS A 1 253 ? -48.969 32.838 -8.098 1.00 60.97 253 LYS A C 1
ATOM 2070 O O . LYS A 1 253 ? -48.674 32.400 -9.218 1.00 60.97 253 LYS A O 1
ATOM 2075 N N . PRO A 1 254 ? -49.968 32.318 -7.364 1.00 57.84 254 PRO A N 1
ATOM 2076 C CA . PRO A 1 254 ? -50.869 31.330 -7.935 1.00 57.84 254 PRO A CA 1
ATOM 2077 C C . PRO A 1 254 ? -51.454 31.918 -9.224 1.00 57.84 254 PRO A C 1
ATOM 2079 O O . PRO A 1 254 ? -51.826 33.094 -9.259 1.00 57.84 254 PRO A O 1
ATOM 2082 N N . LYS A 1 255 ? -51.452 31.127 -10.307 1.00 54.97 255 LYS A N 1
ATOM 2083 C CA . LYS A 1 255 ? -52.116 31.492 -11.562 1.00 54.97 255 LYS A CA 1
ATOM 2084 C C . LYS A 1 255 ? -53.550 31.875 -11.200 1.00 54.97 255 LYS A C 1
ATOM 2086 O O . LYS A 1 255 ? -54.288 31.029 -10.720 1.00 54.97 255 LYS A O 1
ATOM 2091 N N . SER A 1 256 ? -53.908 33.142 -11.375 1.00 52.00 256 SER A N 1
ATOM 2092 C CA . SER A 1 256 ? -55.281 33.600 -11.202 1.00 52.00 256 SER A CA 1
ATOM 2093 C C . SER A 1 256 ? -56.162 32.839 -12.191 1.00 52.00 256 SER A C 1
ATOM 2095 O O . SER A 1 256 ? -55.942 32.941 -13.404 1.00 52.00 256 SER A O 1
ATOM 2097 N N . ASP A 1 257 ? -57.113 32.069 -11.675 1.00 55.44 257 ASP A N 1
ATOM 2098 C CA . ASP A 1 257 ? -58.118 31.380 -12.472 1.00 55.44 257 ASP A CA 1
ATOM 2099 C C . ASP A 1 257 ? -58.862 32.401 -13.340 1.00 55.44 257 ASP A C 1
ATOM 2101 O O . ASP A 1 257 ? -59.429 33.378 -12.849 1.00 55.44 257 ASP A O 1
ATOM 2105 N N . LYS A 1 258 ? -58.811 32.210 -14.662 1.00 49.84 258 LYS A N 1
ATOM 2106 C CA . LYS A 1 258 ? -59.614 32.987 -15.606 1.00 49.84 258 LYS A CA 1
ATOM 2107 C C . LYS A 1 258 ? -61.060 32.514 -15.483 1.00 49.84 258 LYS A C 1
ATOM 2109 O O . LYS A 1 258 ? -61.418 31.486 -16.045 1.00 49.84 258 LYS A O 1
ATOM 2114 N N . THR A 1 259 ? -61.878 33.270 -14.763 1.00 51.50 259 THR A N 1
ATOM 2115 C CA . THR A 1 259 ? -63.337 33.208 -14.869 1.00 51.50 259 THR A CA 1
ATOM 2116 C C . THR A 1 259 ? -63.794 34.100 -16.022 1.00 51.50 259 THR A C 1
ATOM 2118 O O . THR A 1 259 ? -63.755 35.327 -15.898 1.00 51.50 259 THR A O 1
ATOM 2121 N N . SER A 1 260 ? -64.199 33.496 -17.138 1.00 43.72 260 SER A N 1
ATOM 2122 C CA . SER A 1 260 ? -65.220 33.970 -18.095 1.00 43.72 260 SER A CA 1
ATOM 2123 C C . SER A 1 260 ? -65.537 32.835 -19.058 1.00 43.72 260 SER A C 1
ATOM 2125 O O . SER A 1 260 ? -64.567 32.294 -19.635 1.00 43.72 260 SER A O 1
#